Protein AF-A0A9D8L3K2-F1 (afdb_monomer_lite)

Radius of gyration: 30.08 Å; chains: 1; bounding box: 64×64×86 Å

pLDDT: mean 79.88, std 15.67, range [32.22, 95.0]

Structure (mmCIF, N/CA/C/O backbone):
data_AF-A0A9D8L3K2-F1
#
_entry.id   AF-A0A9D8L3K2-F1
#
loop_
_atom_site.group_PDB
_atom_site.id
_atom_site.type_symbol
_atom_site.label_atom_id
_atom_site.label_alt_id
_atom_site.label_comp_id
_atom_site.label_asym_id
_atom_site.label_entity_id
_atom_site.label_seq_id
_atom_site.pdbx_PDB_ins_code
_atom_site.Cartn_x
_atom_site.Cartn_y
_atom_site.Cartn_z
_atom_site.occupancy
_atom_site.B_iso_or_equiv
_atom_site.auth_seq_id
_atom_site.auth_comp_id
_atom_site.auth_asym_id
_atom_site.auth_atom_id
_atom_site.pdbx_PDB_model_num
ATOM 1 N N . MET A 1 1 ? -12.982 -30.678 -19.892 1.00 64.44 1 MET A N 1
ATOM 2 C CA . MET A 1 1 ? -14.047 -31.706 -20.001 1.00 64.44 1 MET A CA 1
ATOM 3 C C . MET A 1 1 ? -14.098 -32.247 -21.424 1.00 64.44 1 MET A C 1
ATOM 5 O O . MET A 1 1 ? -13.835 -31.484 -22.349 1.00 64.44 1 MET A O 1
ATOM 9 N N . ALA A 1 2 ? -14.372 -33.541 -21.599 1.00 72.00 2 ALA A N 1
ATOM 10 C CA . ALA A 1 2 ? -14.586 -34.123 -22.927 1.00 72.00 2 ALA A CA 1
ATOM 11 C C . ALA A 1 2 ? -15.946 -33.670 -23.484 1.00 72.00 2 ALA A C 1
ATOM 13 O O . ALA A 1 2 ? -16.899 -33.527 -22.720 1.00 72.00 2 ALA A O 1
ATOM 14 N N . ASP A 1 3 ? -16.025 -33.419 -24.788 1.00 76.44 3 ASP A N 1
ATOM 15 C CA . ASP A 1 3 ? -17.292 -33.124 -25.458 1.00 76.44 3 ASP A CA 1
ATOM 16 C C . ASP A 1 3 ? -18.123 -34.413 -25.561 1.00 76.44 3 ASP A C 1
ATOM 18 O O . ASP A 1 3 ? -17.734 -35.363 -26.238 1.00 76.44 3 ASP A O 1
ATOM 22 N N . GLU A 1 4 ? -19.274 -34.456 -24.887 1.00 72.31 4 GLU A N 1
ATOM 23 C CA . GLU A 1 4 ? -20.178 -35.615 -24.904 1.00 72.31 4 GLU A CA 1
ATOM 24 C C . GLU A 1 4 ? -20.759 -35.893 -26.300 1.00 72.31 4 GLU A C 1
ATOM 26 O O . GLU A 1 4 ? -21.193 -37.011 -26.575 1.00 72.31 4 GLU A O 1
ATOM 31 N N . LYS A 1 5 ? -20.769 -34.895 -27.196 1.00 76.56 5 LYS A N 1
ATOM 32 C CA . LYS A 1 5 ? -21.323 -35.029 -28.552 1.00 76.56 5 LYS A CA 1
ATOM 33 C C . LYS A 1 5 ? -20.297 -35.500 -29.576 1.00 76.56 5 LYS A C 1
ATOM 35 O O . LYS A 1 5 ? -20.685 -36.119 -30.563 1.00 76.56 5 LYS A O 1
ATOM 40 N N . ASN A 1 6 ? -19.014 -35.233 -29.343 1.00 78.19 6 ASN A N 1
ATOM 41 C CA . ASN A 1 6 ? -17.930 -35.578 -30.255 1.00 78.19 6 ASN A CA 1
ATOM 42 C C . ASN A 1 6 ? -16.815 -36.307 -29.494 1.00 78.19 6 ASN A C 1
ATOM 44 O O . ASN A 1 6 ? -15.998 -35.703 -28.792 1.00 78.19 6 ASN A O 1
ATOM 48 N N . ALA A 1 7 ? -16.768 -37.628 -29.663 1.00 74.00 7 ALA A N 1
ATOM 49 C CA . ALA A 1 7 ? -15.736 -38.463 -29.063 1.00 74.00 7 ALA A CA 1
ATOM 50 C C . ALA A 1 7 ? -14.341 -38.070 -29.588 1.00 74.00 7 ALA A C 1
ATOM 52 O O . ALA A 1 7 ? -14.118 -38.029 -30.795 1.00 74.00 7 ALA A O 1
ATOM 53 N N . GLY A 1 8 ? -13.402 -37.801 -28.675 1.00 80.31 8 GLY A N 1
ATOM 54 C CA . GLY A 1 8 ? -12.032 -37.384 -29.012 1.00 80.31 8 GLY A CA 1
ATOM 55 C C . GLY A 1 8 ? -11.819 -35.869 -29.102 1.00 80.31 8 GLY A C 1
ATOM 56 O O . GLY A 1 8 ? -10.751 -35.432 -29.522 1.00 80.31 8 GLY A O 1
ATOM 57 N N . THR A 1 9 ? -12.802 -35.068 -28.691 1.00 84.38 9 THR A N 1
ATOM 58 C CA . THR A 1 9 ? -12.668 -33.611 -28.548 1.00 84.38 9 THR A CA 1
ATOM 59 C C . THR A 1 9 ? -12.803 -33.195 -27.091 1.00 84.38 9 THR A C 1
ATOM 61 O O . THR A 1 9 ? -13.605 -33.745 -26.337 1.00 84.38 9 THR A O 1
ATOM 64 N N . TRP A 1 10 ? -12.018 -32.197 -26.691 1.00 84.12 10 TRP A N 1
ATOM 65 C CA . TRP A 1 10 ? -12.020 -31.647 -25.339 1.00 84.12 10 TRP A CA 1
ATOM 66 C C . TRP A 1 10 ? -12.220 -30.138 -25.391 1.00 84.12 10 TRP A C 1
ATOM 68 O O . TRP A 1 10 ? -11.686 -29.460 -26.268 1.00 84.12 10 TRP A O 1
ATOM 78 N N . PHE A 1 11 ? -12.965 -29.607 -24.425 1.00 83.88 11 PHE A N 1
ATOM 79 C CA . PHE A 1 11 ? -13.076 -28.167 -24.234 1.00 83.88 11 PHE A CA 1
ATOM 80 C C . PHE A 1 11 ? -11.793 -27.610 -23.621 1.00 83.88 11 PHE A C 1
ATOM 82 O O . PHE A 1 11 ? -11.291 -28.142 -22.624 1.00 83.88 11 PHE A O 1
ATOM 89 N N . LEU A 1 12 ? -11.296 -26.515 -24.197 1.00 84.06 12 LEU A N 1
ATOM 90 C CA . LEU A 1 12 ? -10.195 -25.749 -23.630 1.00 84.06 12 LEU A CA 1
ATOM 91 C C . LEU A 1 12 ? -10.703 -24.966 -22.415 1.00 84.06 12 LEU A C 1
ATOM 93 O O . LEU A 1 12 ? -11.513 -24.057 -22.560 1.00 84.06 12 LEU A O 1
ATOM 97 N N . LEU A 1 13 ? -10.228 -25.330 -21.224 1.00 77.94 13 LEU A N 1
ATOM 98 C CA . LEU A 1 13 ? -10.602 -24.652 -19.978 1.00 77.94 13 LEU A CA 1
ATOM 99 C C . LEU A 1 13 ? -9.749 -23.396 -19.751 1.00 77.94 13 LEU A C 1
ATOM 101 O O . LEU A 1 13 ? -10.273 -22.306 -19.544 1.00 77.94 13 LEU A O 1
ATOM 105 N N . ASP A 1 14 ? -8.427 -23.532 -19.866 1.00 74.44 14 ASP A N 1
ATOM 106 C CA . ASP A 1 14 ? -7.458 -22.446 -19.704 1.00 74.44 14 ASP A CA 1
ATOM 107 C C . ASP A 1 14 ? -6.405 -22.487 -20.821 1.00 74.44 14 ASP A C 1
ATOM 109 O O . ASP A 1 14 ? -6.130 -23.533 -21.406 1.00 74.44 14 ASP A O 1
ATOM 113 N N . GLY A 1 15 ? -5.805 -21.335 -21.126 1.00 80.31 15 GLY A N 1
ATOM 114 C CA . GLY A 1 15 ? -4.763 -21.215 -22.145 1.00 80.31 15 GLY A CA 1
ATOM 115 C C . GLY A 1 15 ? -5.233 -20.684 -23.499 1.00 80.31 15 GLY A C 1
ATOM 116 O O . GLY A 1 15 ? -4.493 -20.816 -24.466 1.00 80.31 15 GLY A O 1
ATOM 117 N N . HIS A 1 16 ? -6.396 -20.031 -23.581 1.00 85.25 16 HIS A N 1
ATOM 118 C CA . HIS A 1 16 ? -6.917 -19.423 -24.816 1.00 85.25 16 HIS A CA 1
ATOM 119 C C . HIS A 1 16 ? -5.890 -18.512 -25.516 1.00 85.25 16 HIS A C 1
ATOM 121 O O . HIS A 1 16 ? -5.614 -18.691 -26.696 1.00 85.25 16 HIS A O 1
ATOM 127 N N . LEU A 1 17 ? -5.239 -17.602 -24.778 1.00 84.44 17 LEU A N 1
ATOM 128 C CA . LEU A 1 17 ? -4.182 -16.738 -25.330 1.00 84.44 17 LEU A CA 1
ATOM 129 C C . LEU A 1 17 ? -2.949 -17.526 -25.794 1.00 84.44 17 LEU A C 1
ATOM 131 O O . LEU A 1 17 ? -2.314 -17.160 -26.777 1.00 84.44 17 LEU A O 1
ATOM 135 N N . ARG A 1 18 ? -2.604 -18.609 -25.089 1.00 87.31 18 ARG A N 1
ATOM 136 C CA . ARG A 1 18 ? -1.475 -19.468 -25.462 1.00 87.31 18 ARG A CA 1
ATOM 137 C C . ARG A 1 18 ? -1.797 -20.252 -26.732 1.00 87.31 18 ARG A C 1
ATOM 139 O O . ARG A 1 18 ? -0.932 -20.361 -27.587 1.00 87.31 18 ARG A O 1
ATOM 146 N N . LEU A 1 19 ? -3.027 -20.743 -26.876 1.00 89.38 19 LEU A N 1
ATOM 147 C CA . LEU A 1 19 ? -3.495 -21.396 -28.094 1.00 89.38 19 LEU A CA 1
ATOM 148 C C . LEU A 1 19 ? -3.449 -20.435 -29.289 1.00 89.38 19 LEU A C 1
ATOM 150 O O . LEU A 1 19 ? -2.955 -20.820 -30.342 1.00 89.38 19 LEU A O 1
ATOM 154 N N . GLU A 1 20 ? -3.909 -19.192 -29.127 1.00 89.81 20 GLU A N 1
ATOM 155 C CA . GLU A 1 20 ? -3.813 -18.180 -30.190 1.00 89.81 20 GLU A CA 1
ATOM 156 C C . GLU A 1 20 ? -2.354 -17.889 -30.572 1.00 89.81 20 GLU A C 1
ATOM 158 O O . GLU A 1 20 ? -2.015 -17.914 -31.752 1.00 89.81 20 GLU A O 1
ATOM 163 N N . ALA A 1 21 ? -1.454 -17.748 -29.595 1.00 91.00 21 ALA A N 1
ATOM 164 C CA . ALA A 1 21 ? -0.026 -17.590 -29.874 1.00 91.00 21 ALA A CA 1
ATOM 165 C C . ALA A 1 21 ? 0.579 -18.810 -30.602 1.00 91.00 21 ALA A C 1
ATOM 167 O O . ALA A 1 21 ? 1.386 -18.651 -31.513 1.00 91.00 21 ALA A O 1
ATOM 168 N N . LEU A 1 22 ? 0.187 -20.038 -30.240 1.00 93.50 22 LEU A N 1
ATOM 169 C CA . LEU A 1 22 ? 0.642 -21.261 -30.917 1.00 93.50 22 LEU A CA 1
ATOM 170 C C . LEU A 1 22 ? 0.143 -21.338 -32.368 1.00 93.50 22 LEU A C 1
ATOM 172 O O . LEU A 1 22 ? 0.897 -21.772 -33.240 1.00 93.50 22 LEU A O 1
ATOM 17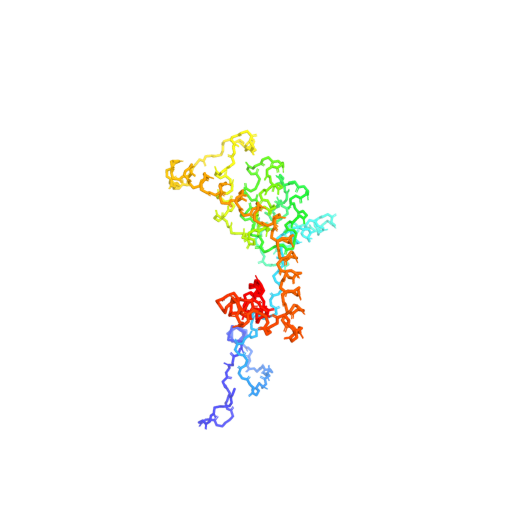6 N N . LYS A 1 23 ? -1.085 -20.872 -32.638 1.00 91.88 23 LYS A N 1
ATOM 177 C CA . LYS A 1 23 ? -1.619 -20.742 -34.003 1.00 91.88 23 LYS A CA 1
ATOM 178 C C . LYS A 1 23 ? -0.816 -19.734 -34.821 1.00 91.88 23 LYS A C 1
ATOM 180 O O . LYS A 1 23 ? -0.462 -20.038 -35.956 1.00 91.88 23 LYS A O 1
ATOM 185 N N . GLU A 1 24 ? -0.496 -18.572 -34.249 1.00 94.25 24 GLU A N 1
ATOM 186 C CA . GLU A 1 24 ? 0.354 -17.566 -34.905 1.00 94.25 24 GLU A CA 1
ATOM 187 C C . GLU A 1 24 ? 1.765 -18.101 -35.196 1.00 94.25 24 GLU A C 1
ATOM 189 O O . GLU A 1 24 ? 2.343 -17.794 -36.237 1.00 94.25 24 GLU A O 1
ATOM 194 N N . LEU A 1 25 ? 2.299 -18.948 -34.313 1.00 93.25 25 LEU A N 1
ATOM 195 C CA . LEU A 1 25 ? 3.592 -19.618 -34.485 1.00 93.25 25 LEU A CA 1
ATOM 196 C C . LEU A 1 25 ? 3.543 -20.829 -35.438 1.00 93.25 25 LEU A C 1
ATOM 198 O O . LEU A 1 25 ? 4.588 -21.413 -35.721 1.00 93.25 25 LEU A O 1
ATOM 202 N N . GLY A 1 26 ? 2.363 -21.217 -35.937 1.00 93.12 26 GLY A N 1
ATOM 203 C CA . GLY A 1 26 ? 2.192 -22.344 -36.861 1.00 93.12 26 GLY A CA 1
ATOM 204 C C . GLY A 1 26 ? 2.428 -23.723 -36.235 1.00 93.12 26 GLY A C 1
ATOM 205 O O . GLY A 1 26 ? 2.742 -24.676 -36.947 1.00 93.12 26 GLY A O 1
ATOM 206 N N . ILE A 1 27 ? 2.304 -23.846 -34.912 1.00 93.75 27 ILE A N 1
ATOM 207 C CA . ILE A 1 27 ? 2.505 -25.111 -34.197 1.00 93.75 27 ILE A CA 1
ATOM 208 C C . ILE A 1 27 ? 1.218 -25.939 -34.281 1.00 93.75 27 ILE A C 1
ATOM 210 O O . ILE A 1 27 ? 0.167 -25.518 -33.802 1.00 93.75 27 ILE A O 1
ATOM 214 N N . ALA A 1 28 ? 1.308 -27.120 -34.900 1.00 88.44 28 ALA A N 1
ATOM 215 C CA . ALA A 1 28 ? 0.154 -27.981 -35.169 1.00 88.44 28 ALA A CA 1
ATOM 216 C C . ALA A 1 28 ? -0.248 -28.878 -33.984 1.00 88.44 28 ALA A C 1
ATOM 218 O O . ALA A 1 28 ? -1.422 -29.215 -33.847 1.00 88.44 28 ALA A O 1
ATOM 219 N N . GLU A 1 29 ? 0.705 -29.253 -33.128 1.00 90.69 29 GLU A N 1
ATOM 220 C CA . GLU A 1 29 ? 0.491 -30.179 -32.012 1.00 90.69 29 GLU A CA 1
ATOM 221 C C . GLU A 1 29 ? 1.110 -29.622 -30.727 1.00 90.69 29 GLU A C 1
ATOM 223 O O . GLU A 1 29 ? 2.209 -29.065 -30.740 1.00 90.69 29 GLU A O 1
ATOM 228 N N . VAL A 1 30 ? 0.397 -29.762 -29.608 1.00 89.44 30 VAL A N 1
ATOM 229 C CA . VAL A 1 30 ? 0.852 -29.313 -28.290 1.00 89.44 30 VAL A CA 1
ATOM 230 C C . VAL A 1 30 ? 0.371 -30.276 -27.210 1.00 89.44 30 VAL A C 1
ATOM 232 O O . VAL A 1 30 ? -0.773 -30.732 -27.228 1.00 89.44 30 VAL A O 1
ATOM 235 N N . GLU A 1 31 ? 1.239 -30.576 -26.248 1.00 88.44 31 GLU A N 1
ATOM 236 C CA . GLU A 1 31 ? 0.860 -31.356 -25.072 1.00 88.44 31 GLU A CA 1
ATOM 237 C C . GLU A 1 31 ? -0.131 -30.567 -24.205 1.00 88.44 31 GLU A C 1
ATOM 239 O O . GLU A 1 31 ? 0.117 -29.423 -23.818 1.00 88.44 31 GLU A O 1
ATOM 244 N N . CYS A 1 32 ? -1.267 -31.190 -23.890 1.00 85.19 32 CYS A N 1
ATOM 245 C CA . CYS A 1 32 ? -2.329 -30.603 -23.081 1.00 85.19 32 CYS A CA 1
ATOM 246 C C . CYS A 1 32 ? -2.507 -31.404 -21.789 1.00 85.19 32 CYS A C 1
ATOM 248 O O . CYS A 1 32 ? -2.470 -32.634 -21.798 1.00 85.19 32 CYS A O 1
ATOM 250 N N . LEU A 1 33 ? -2.754 -30.712 -20.677 1.00 84.38 33 LEU A N 1
ATOM 251 C CA . LEU A 1 33 ? -3.099 -31.354 -19.411 1.00 84.38 33 LEU A CA 1
ATOM 252 C C . LEU A 1 33 ? -4.609 -31.609 -19.356 1.00 84.38 33 LEU A C 1
ATOM 254 O O . LEU A 1 33 ? -5.407 -30.683 -19.503 1.00 84.38 33 LEU A O 1
ATOM 258 N N . LEU A 1 34 ? -5.003 -32.861 -19.123 1.00 83.19 34 LEU A N 1
ATOM 259 C CA . LEU A 1 34 ? -6.404 -33.232 -18.937 1.00 83.19 34 LEU A CA 1
ATOM 260 C C . LEU A 1 34 ? -6.811 -32.994 -17.481 1.00 83.19 34 LEU A C 1
ATOM 262 O O . LEU A 1 34 ? -6.457 -33.768 -16.593 1.00 83.19 34 LEU A O 1
ATOM 266 N N . ALA A 1 35 ? -7.559 -31.919 -17.242 1.00 72.44 35 ALA A N 1
ATOM 267 C CA . ALA A 1 35 ? -8.168 -31.652 -15.945 1.00 72.44 35 ALA A CA 1
ATOM 268 C C . ALA A 1 35 ? -9.512 -32.390 -15.818 1.00 72.44 35 ALA A C 1
ATOM 270 O O . ALA A 1 35 ? -10.376 -32.294 -16.697 1.00 72.44 35 ALA A O 1
ATOM 271 N N . SER A 1 36 ? -9.678 -33.128 -14.718 1.00 72.12 36 SER A N 1
ATOM 272 C CA . SER A 1 36 ? -10.929 -33.796 -14.334 1.00 72.12 36 SER A CA 1
ATOM 273 C C . SER A 1 36 ? -11.938 -32.847 -13.683 1.00 72.12 36 SER A C 1
ATOM 275 O O . SER A 1 36 ? -13.133 -33.123 -13.713 1.00 72.12 36 SER A O 1
ATOM 277 N N . GLU A 1 37 ? -11.468 -31.726 -13.133 1.00 65.44 37 GLU A N 1
ATOM 278 C CA . GLU A 1 37 ? -12.276 -30.705 -12.465 1.00 65.44 37 GLU A CA 1
ATOM 279 C C . GLU A 1 37 ? -12.102 -29.350 -13.160 1.00 65.44 37 GLU A C 1
ATOM 281 O O . GLU A 1 37 ? -11.021 -29.027 -13.659 1.00 65.44 37 GLU A O 1
ATOM 286 N N . ASP A 1 38 ? -13.179 -28.569 -13.207 1.00 60.44 38 ASP A N 1
ATOM 287 C CA . ASP A 1 38 ? -13.183 -27.216 -13.762 1.00 60.44 38 ASP A CA 1
ATOM 288 C C . ASP A 1 38 ? -12.727 -26.216 -12.684 1.00 60.44 38 ASP A C 1
ATOM 290 O O . ASP A 1 38 ? -13.539 -25.616 -11.979 1.00 60.44 38 ASP A O 1
ATOM 294 N N . ASP A 1 39 ? -11.409 -26.093 -12.487 1.00 60.06 39 ASP A N 1
ATOM 295 C CA . ASP A 1 39 ? -10.839 -25.088 -11.581 1.00 60.06 39 ASP A CA 1
ATOM 296 C C . ASP A 1 39 ? -10.857 -23.712 -12.264 1.00 60.06 39 ASP A C 1
ATOM 298 O O . ASP A 1 39 ? -9.895 -23.274 -12.895 1.00 60.06 39 ASP A O 1
ATOM 302 N N . THR A 1 40 ? -11.977 -23.003 -12.130 1.00 55.19 40 THR A N 1
ATOM 303 C CA . THR A 1 40 ? -12.164 -21.649 -12.675 1.00 55.19 40 THR A CA 1
ATOM 304 C C . THR A 1 40 ? -11.287 -20.593 -11.980 1.00 55.19 40 THR A C 1
ATOM 306 O O . THR A 1 40 ? -11.306 -19.421 -12.362 1.00 55.19 40 THR A O 1
ATOM 309 N N . TYR A 1 41 ? -10.529 -20.960 -10.937 1.00 51.12 41 TYR A N 1
ATOM 310 C CA . TYR A 1 41 ? -9.929 -20.008 -9.998 1.00 51.12 41 TYR A CA 1
ATOM 311 C C . TYR A 1 41 ? -8.402 -19.852 -10.121 1.00 51.12 41 TYR A C 1
ATOM 313 O O . TYR A 1 41 ? -7.788 -19.073 -9.384 1.00 51.12 41 TYR A O 1
ATOM 321 N N . THR A 1 42 ? -7.734 -20.559 -11.037 1.00 52.59 42 THR A N 1
ATOM 322 C CA . THR A 1 42 ? -6.269 -20.698 -10.962 1.00 52.59 42 THR A CA 1
ATOM 323 C C . THR A 1 42 ? -5.477 -19.502 -11.508 1.00 52.59 42 THR A C 1
ATOM 325 O O . THR A 1 42 ? -4.376 -19.247 -11.013 1.00 52.59 42 THR A O 1
ATOM 328 N N . TYR A 1 43 ? -6.012 -18.716 -12.458 1.00 51.44 43 TYR A N 1
ATOM 329 C CA . TYR A 1 43 ? -5.213 -17.700 -13.176 1.00 51.44 43 TYR A CA 1
ATOM 330 C C . TYR A 1 43 ? -4.631 -16.611 -12.258 1.00 51.44 43 TYR A C 1
ATOM 332 O O . TYR A 1 43 ? -3.508 -16.162 -12.468 1.00 51.44 43 TYR A O 1
ATOM 340 N N . ASN A 1 44 ? -5.346 -16.226 -11.194 1.00 52.06 44 ASN A N 1
ATOM 341 C CA . ASN A 1 44 ? -4.891 -15.187 -10.260 1.00 52.06 44 ASN A CA 1
ATOM 342 C C . ASN A 1 44 ? -4.460 -15.716 -8.883 1.00 52.06 44 ASN A C 1
ATOM 344 O O . ASN A 1 44 ? -3.822 -14.977 -8.135 1.00 52.06 44 ASN A O 1
ATOM 348 N N . LYS A 1 45 ? -4.732 -16.986 -8.546 1.00 51.28 45 LYS A N 1
ATOM 349 C CA . LYS A 1 45 ? -4.424 -17.558 -7.218 1.00 51.28 45 LYS A CA 1
ATOM 350 C C . LYS A 1 45 ? -2.919 -17.649 -6.934 1.00 51.28 45 LYS A C 1
ATOM 352 O O . LYS A 1 45 ? -2.515 -17.709 -5.778 1.00 51.28 45 LYS A O 1
ATOM 357 N N . ARG A 1 46 ? -2.083 -17.656 -7.982 1.00 51.50 46 ARG A N 1
ATOM 358 C CA . ARG A 1 46 ? -0.611 -17.737 -7.891 1.00 51.50 46 ARG A CA 1
ATOM 359 C C . ARG A 1 46 ? 0.115 -16.516 -8.468 1.00 51.50 46 ARG A C 1
ATOM 361 O O . ARG A 1 46 ? 1.320 -16.579 -8.700 1.00 51.50 46 ARG A O 1
ATOM 368 N N . VAL A 1 47 ? -0.585 -15.402 -8.699 1.00 58.00 47 VAL A N 1
ATOM 369 C CA . VAL A 1 47 ? 0.063 -14.156 -9.136 1.00 58.00 47 VAL A CA 1
ATOM 370 C C . VAL A 1 47 ? 0.589 -13.430 -7.907 1.00 58.00 47 VAL A C 1
ATOM 372 O O . VAL A 1 47 ? -0.132 -12.689 -7.240 1.00 58.00 47 VAL A O 1
ATOM 375 N N . ASN A 1 48 ? 1.866 -13.651 -7.603 1.00 60.56 48 ASN A N 1
ATOM 376 C CA . ASN A 1 48 ? 2.540 -12.939 -6.529 1.00 60.56 48 ASN A CA 1
ATOM 377 C C . ASN A 1 48 ? 2.856 -11.513 -7.011 1.00 60.56 48 ASN A C 1
ATOM 379 O O . ASN A 1 48 ? 3.781 -11.299 -7.797 1.00 60.56 48 ASN A O 1
ATOM 383 N N . ARG A 1 49 ? 2.031 -10.536 -6.618 1.00 73.38 49 ARG A N 1
ATOM 384 C CA . ARG A 1 49 ? 2.253 -9.126 -6.967 1.00 73.38 49 ARG A CA 1
ATOM 385 C C . ARG A 1 49 ? 3.407 -8.594 -6.129 1.00 73.38 49 ARG A C 1
ATOM 387 O O . ARG A 1 49 ? 3.295 -8.526 -4.911 1.00 73.38 49 ARG A O 1
ATOM 394 N N . ILE A 1 50 ? 4.492 -8.198 -6.786 1.00 85.44 50 ILE A N 1
ATOM 395 C CA . ILE A 1 50 ? 5.637 -7.585 -6.113 1.00 85.44 50 ILE A CA 1
ATOM 396 C C . ILE A 1 50 ? 5.224 -6.174 -5.645 1.00 85.44 50 ILE A C 1
ATOM 398 O O . ILE A 1 50 ? 4.770 -5.373 -6.468 1.00 85.44 50 ILE A O 1
ATOM 402 N N . PRO A 1 51 ? 5.355 -5.837 -4.349 1.00 89.31 51 PRO A N 1
ATOM 403 C CA . PRO A 1 51 ? 5.131 -4.482 -3.860 1.00 89.31 51 PRO A CA 1
ATOM 404 C C . PRO A 1 51 ? 6.039 -3.469 -4.577 1.00 89.31 51 PRO A C 1
ATOM 406 O O . PRO A 1 51 ? 7.220 -3.756 -4.798 1.00 89.31 51 PRO A O 1
ATOM 409 N N . PRO A 1 52 ? 5.571 -2.251 -4.902 1.00 90.50 52 PRO A N 1
ATOM 410 C CA . PRO A 1 52 ? 6.386 -1.309 -5.679 1.00 90.50 52 PRO A CA 1
ATOM 411 C C . PRO A 1 52 ? 7.708 -0.892 -5.027 1.00 90.50 52 PRO A C 1
ATOM 413 O O . PRO A 1 52 ? 8.674 -0.609 -5.735 1.00 90.50 52 PRO A O 1
ATOM 416 N N . ILE A 1 53 ? 7.795 -0.900 -3.693 1.00 92.69 53 ILE A N 1
ATOM 417 C CA . ILE A 1 53 ? 9.058 -0.656 -2.977 1.00 92.69 53 ILE A CA 1
ATOM 418 C C . ILE A 1 53 ? 10.045 -1.805 -3.197 1.00 92.69 53 ILE A C 1
ATOM 420 O O . ILE A 1 53 ? 11.240 -1.569 -3.384 1.00 92.69 53 ILE A O 1
ATOM 424 N N . GLN A 1 54 ? 9.558 -3.045 -3.225 1.00 91.75 54 GLN A N 1
ATOM 425 C CA . GLN A 1 54 ? 10.383 -4.199 -3.551 1.00 91.75 54 GLN A CA 1
ATOM 426 C C . GLN A 1 54 ? 10.846 -4.146 -5.014 1.00 91.75 54 GLN A C 1
ATOM 428 O O . GLN A 1 54 ? 12.035 -4.339 -5.263 1.00 91.75 54 GLN A O 1
ATOM 433 N N . GLU A 1 55 ? 9.968 -3.794 -5.964 1.00 91.00 55 GLU A N 1
ATOM 434 C CA . GLU A 1 55 ? 10.362 -3.574 -7.369 1.00 91.00 55 GLU A CA 1
ATOM 435 C C . GLU A 1 55 ? 11.471 -2.516 -7.484 1.00 91.00 55 GLU A C 1
ATOM 437 O O . GLU A 1 55 ? 12.473 -2.733 -8.168 1.00 91.00 55 GLU A O 1
ATOM 442 N N . HIS A 1 56 ? 11.325 -1.390 -6.778 1.00 93.62 56 HIS A N 1
ATOM 443 C CA . HIS A 1 56 ? 12.343 -0.343 -6.717 1.00 93.62 56 HIS A CA 1
ATOM 444 C C . HIS A 1 56 ? 13.681 -0.880 -6.189 1.00 93.62 56 HIS A C 1
ATOM 446 O O . HIS A 1 56 ? 14.703 -0.693 -6.845 1.00 93.62 56 HIS A O 1
ATOM 452 N N . ARG A 1 57 ? 13.687 -1.592 -5.050 1.00 93.69 57 ARG A N 1
ATOM 453 C CA . ARG A 1 57 ? 14.912 -2.168 -4.460 1.00 93.69 57 ARG A CA 1
ATOM 454 C C . ARG A 1 57 ? 15.586 -3.168 -5.407 1.00 93.69 57 ARG A C 1
ATOM 456 O O . ARG A 1 57 ? 16.812 -3.195 -5.493 1.00 93.69 57 ARG A O 1
ATOM 463 N N . MET A 1 58 ? 14.804 -3.972 -6.130 1.00 93.88 58 MET A N 1
ATOM 464 C CA . MET A 1 58 ? 15.321 -4.916 -7.127 1.00 93.88 58 MET A CA 1
ATOM 465 C C . MET A 1 58 ? 15.991 -4.193 -8.303 1.00 93.88 58 MET A C 1
ATOM 467 O O . MET A 1 58 ? 17.114 -4.542 -8.666 1.00 93.88 58 MET A O 1
ATOM 471 N N . ILE A 1 59 ? 15.335 -3.171 -8.865 1.00 93.62 59 ILE A N 1
ATOM 472 C CA . ILE A 1 59 ? 15.867 -2.386 -9.991 1.00 93.62 59 ILE A CA 1
ATOM 473 C C . ILE A 1 59 ? 17.095 -1.579 -9.565 1.00 93.62 59 ILE A C 1
ATOM 475 O O . ILE A 1 59 ? 18.100 -1.595 -10.273 1.00 93.62 59 ILE A O 1
ATOM 479 N N . ALA A 1 60 ? 17.050 -0.929 -8.399 1.00 93.88 60 ALA A N 1
ATOM 480 C CA . ALA A 1 60 ? 18.182 -0.182 -7.858 1.00 93.88 60 ALA A CA 1
ATOM 481 C C . ALA A 1 60 ? 19.411 -1.081 -7.697 1.00 93.88 60 ALA A C 1
ATOM 483 O O . ALA A 1 60 ? 20.470 -0.782 -8.237 1.00 93.88 60 ALA A O 1
ATOM 484 N N . ARG A 1 61 ? 19.237 -2.266 -7.098 1.00 95.00 61 ARG A N 1
ATOM 485 C CA . ARG A 1 61 ? 20.317 -3.247 -6.942 1.00 95.00 61 ARG A CA 1
ATOM 486 C C . ARG A 1 61 ? 20.878 -3.754 -8.274 1.00 95.00 61 ARG A C 1
ATOM 488 O O . ARG A 1 61 ? 22.065 -4.063 -8.345 1.00 95.00 61 ARG A O 1
ATOM 495 N N . ALA A 1 62 ? 20.047 -3.905 -9.306 1.00 94.06 62 ALA A N 1
ATOM 496 C CA . ALA A 1 62 ? 20.509 -4.307 -10.635 1.00 94.06 62 ALA A CA 1
ATOM 497 C C . ALA A 1 62 ? 21.365 -3.208 -11.286 1.00 94.06 62 ALA A C 1
ATOM 499 O O . ALA A 1 62 ? 22.432 -3.499 -11.825 1.00 94.06 62 ALA A O 1
ATOM 500 N N . MET A 1 63 ? 20.937 -1.950 -11.166 1.00 91.75 63 MET A N 1
ATOM 501 C CA . MET A 1 63 ? 21.682 -0.801 -11.678 1.00 91.75 63 MET A CA 1
ATOM 502 C C . MET A 1 63 ? 22.993 -0.561 -10.919 1.00 91.75 63 MET A C 1
ATOM 504 O O . MET A 1 63 ? 24.019 -0.336 -11.554 1.00 91.75 63 MET A O 1
ATOM 508 N N . ASP A 1 64 ? 23.001 -0.707 -9.590 1.00 93.12 64 ASP A N 1
ATOM 509 C CA . ASP A 1 64 ? 24.217 -0.602 -8.764 1.00 93.12 64 ASP A CA 1
ATOM 510 C C . ASP A 1 64 ? 25.275 -1.654 -9.141 1.00 93.12 64 ASP A C 1
ATOM 512 O O . ASP A 1 64 ? 26.472 -1.459 -8.938 1.00 93.12 64 ASP A O 1
ATOM 516 N N . ARG A 1 65 ? 24.840 -2.782 -9.716 1.00 94.50 65 ARG A N 1
ATOM 517 C CA . ARG A 1 65 ? 25.706 -3.851 -10.239 1.00 94.50 65 ARG A CA 1
ATOM 518 C C . ARG A 1 65 ? 26.166 -3.619 -11.682 1.00 94.50 65 ARG A C 1
ATOM 520 O O . ARG A 1 65 ? 26.826 -4.490 -12.242 1.00 94.50 65 ARG A O 1
ATOM 527 N N . GLY A 1 66 ? 25.833 -2.473 -12.275 1.00 91.56 66 GLY A N 1
ATOM 528 C CA . GLY A 1 66 ? 26.277 -2.071 -13.609 1.00 91.56 66 GLY A CA 1
ATOM 529 C C . GLY A 1 66 ? 25.355 -2.482 -14.758 1.00 91.56 66 GLY A C 1
ATOM 530 O O . GLY A 1 66 ? 25.744 -2.329 -15.912 1.00 91.56 66 GLY A O 1
ATOM 531 N N . VAL A 1 67 ? 24.146 -2.987 -14.485 1.00 93.88 67 VAL A N 1
ATOM 532 C CA . VAL A 1 67 ? 23.168 -3.286 -15.546 1.00 93.88 67 VAL A CA 1
ATOM 533 C C . VAL A 1 67 ? 22.519 -1.986 -16.024 1.00 93.88 67 VAL A C 1
ATOM 535 O O . VAL A 1 67 ? 22.044 -1.190 -15.210 1.00 93.88 67 VAL A O 1
ATOM 538 N N . SER A 1 68 ? 22.474 -1.758 -17.340 1.00 93.75 68 SER A N 1
ATOM 539 C CA . SER A 1 68 ? 21.864 -0.545 -17.885 1.00 93.75 68 SER A CA 1
ATOM 540 C C . SER A 1 68 ? 20.333 -0.578 -17.776 1.00 93.75 68 SER A C 1
ATOM 542 O O . SER A 1 68 ? 19.702 -1.638 -17.783 1.00 93.75 68 SER A O 1
ATOM 544 N N . SER A 1 69 ? 19.698 0.596 -17.714 1.00 91.12 69 SER A N 1
ATOM 545 C CA . SER A 1 69 ? 18.231 0.694 -17.709 1.00 91.12 69 SER A CA 1
ATOM 546 C C . SER A 1 69 ? 17.596 0.142 -18.991 1.00 91.12 69 SER A C 1
ATOM 548 O O . SER A 1 69 ? 16.465 -0.339 -18.937 1.00 91.12 69 SER A O 1
ATOM 550 N N . ALA A 1 70 ? 18.315 0.184 -20.119 1.00 92.56 70 ALA A N 1
ATOM 551 C CA . ALA A 1 70 ? 17.878 -0.376 -21.394 1.00 92.56 70 ALA A CA 1
ATOM 552 C C . ALA A 1 70 ? 17.867 -1.912 -21.367 1.00 92.56 70 ALA A C 1
ATOM 554 O O . ALA A 1 70 ? 16.895 -2.516 -21.815 1.00 92.56 70 ALA A O 1
ATOM 555 N N . ASP A 1 71 ? 18.883 -2.537 -20.769 1.00 93.12 71 ASP A N 1
ATOM 556 C CA . ASP A 1 71 ? 18.950 -3.999 -20.645 1.00 93.12 71 ASP A CA 1
ATOM 557 C C . ASP A 1 71 ? 17.858 -4.528 -19.708 1.00 93.12 71 ASP A C 1
ATOM 559 O O . ASP A 1 71 ? 17.202 -5.523 -20.008 1.00 93.12 71 ASP A O 1
ATOM 563 N N . ILE A 1 72 ? 17.601 -3.824 -18.597 1.00 91.06 72 ILE A N 1
ATOM 564 C CA . ILE A 1 72 ? 16.500 -4.152 -17.675 1.00 91.06 72 ILE A CA 1
ATOM 565 C C . ILE A 1 72 ? 15.147 -4.018 -18.386 1.00 91.06 72 ILE A C 1
ATOM 567 O O . ILE A 1 72 ? 14.279 -4.877 -18.235 1.00 91.06 72 ILE A O 1
ATOM 571 N N . ALA A 1 73 ? 14.961 -2.946 -19.158 1.00 92.06 73 ALA A N 1
ATOM 572 C CA . ALA A 1 73 ? 13.745 -2.710 -19.927 1.00 92.06 73 ALA A CA 1
ATOM 573 C C . ALA A 1 73 ? 13.510 -3.816 -20.967 1.00 92.06 73 ALA A C 1
ATOM 575 O O . ALA A 1 73 ? 12.410 -4.365 -21.028 1.00 92.06 73 ALA A O 1
ATOM 576 N N . ALA A 1 74 ? 14.550 -4.200 -21.713 1.00 93.06 74 ALA A N 1
ATOM 577 C CA . ALA A 1 74 ? 14.493 -5.289 -22.682 1.00 93.06 74 ALA A CA 1
ATOM 578 C C . ALA A 1 74 ? 14.182 -6.640 -22.015 1.00 93.06 74 ALA A C 1
ATOM 580 O O . ALA A 1 74 ? 13.303 -7.363 -22.477 1.00 93.06 74 ALA A O 1
ATOM 581 N N . ALA A 1 75 ? 14.839 -6.958 -20.895 1.00 91.31 75 ALA A N 1
ATOM 582 C CA . ALA A 1 75 ? 14.640 -8.218 -20.178 1.00 91.31 75 ALA A CA 1
ATOM 583 C C . ALA A 1 75 ? 13.235 -8.353 -19.565 1.00 91.31 75 ALA A C 1
ATOM 585 O O . ALA A 1 75 ? 12.669 -9.444 -19.546 1.00 91.31 75 ALA A O 1
ATOM 586 N N . LEU A 1 76 ? 12.665 -7.253 -19.061 1.00 86.50 76 LEU A N 1
ATOM 587 C CA . LEU A 1 76 ? 11.330 -7.233 -18.451 1.00 86.50 76 LEU A CA 1
ATOM 588 C C . LEU A 1 76 ? 10.209 -6.915 -19.452 1.00 86.50 76 LEU A C 1
ATOM 590 O O . LEU A 1 76 ? 9.048 -6.852 -19.050 1.00 86.50 76 LEU A O 1
ATOM 594 N N . ASN A 1 77 ? 10.543 -6.694 -20.728 1.00 89.31 77 ASN A N 1
ATOM 595 C CA . ASN A 1 77 ? 9.624 -6.210 -21.759 1.00 89.31 77 ASN A CA 1
ATOM 596 C C . ASN A 1 77 ? 8.840 -4.954 -21.309 1.00 89.31 77 ASN A C 1
ATOM 598 O O . ASN A 1 77 ? 7.616 -4.863 -21.424 1.00 89.31 77 ASN A O 1
ATOM 602 N N . LEU A 1 78 ? 9.560 -3.989 -20.729 1.00 88.06 78 LEU A N 1
ATOM 603 C CA . LEU A 1 78 ? 9.037 -2.716 -20.229 1.00 88.06 78 LEU A CA 1
ATOM 604 C C . LEU A 1 78 ? 9.628 -1.543 -21.017 1.00 88.06 78 LEU A C 1
ATOM 606 O O . LEU A 1 78 ? 10.692 -1.640 -21.612 1.00 88.06 78 LEU A O 1
ATOM 610 N N . GLN A 1 79 ? 8.961 -0.391 -20.967 1.00 89.69 79 GLN A N 1
ATOM 611 C CA . GLN A 1 79 ? 9.524 0.860 -21.486 1.00 89.69 79 GLN A CA 1
ATOM 612 C C . GLN A 1 79 ? 10.648 1.372 -20.572 1.00 89.69 79 GLN A C 1
ATOM 614 O O . GLN A 1 79 ? 10.545 1.271 -19.343 1.00 89.69 79 GLN A O 1
ATOM 619 N N . ILE A 1 80 ? 11.684 1.987 -21.145 1.00 90.25 80 ILE A N 1
ATOM 620 C CA . ILE A 1 80 ? 12.852 2.491 -20.399 1.00 90.25 80 ILE A CA 1
ATOM 621 C C . ILE A 1 80 ? 12.421 3.514 -19.336 1.00 90.25 80 ILE A C 1
ATOM 623 O O . ILE A 1 80 ? 12.858 3.454 -18.184 1.00 90.25 80 ILE A O 1
ATOM 627 N N . GLU A 1 81 ? 11.481 4.403 -19.664 1.00 90.50 81 GLU A N 1
ATOM 628 C CA . GLU A 1 81 ? 10.920 5.395 -18.740 1.00 90.50 81 GLU A CA 1
ATOM 629 C C . GLU A 1 81 ? 10.229 4.734 -17.543 1.00 90.50 81 GLU A C 1
ATOM 631 O O . GLU A 1 81 ? 10.262 5.251 -16.424 1.00 90.50 81 GLU A O 1
ATOM 636 N N . SER A 1 82 ? 9.616 3.568 -17.758 1.00 87.56 82 SER A N 1
ATOM 637 C CA . SER A 1 82 ? 8.938 2.811 -16.707 1.00 87.56 82 SER A CA 1
ATOM 638 C C . SER A 1 82 ? 9.924 2.176 -15.727 1.00 87.56 82 SER A C 1
ATOM 640 O O . SER A 1 82 ? 9.604 2.060 -14.541 1.00 87.56 82 SER A O 1
ATOM 642 N N . VAL A 1 83 ? 11.114 1.789 -16.196 1.00 89.19 83 VAL A N 1
ATOM 643 C CA . VAL A 1 83 ? 12.216 1.314 -15.344 1.00 89.19 83 VAL A CA 1
ATOM 644 C C . VAL A 1 83 ? 12.796 2.480 -14.548 1.00 89.19 83 VAL A C 1
ATOM 646 O O . VAL A 1 83 ? 12.902 2.395 -13.327 1.00 89.19 83 VAL A O 1
ATOM 649 N N . LEU A 1 84 ? 13.070 3.611 -15.206 1.00 89.69 84 LEU A N 1
ATOM 650 C CA . LEU A 1 84 ? 13.593 4.811 -14.546 1.00 89.69 84 LEU A CA 1
ATOM 651 C C . LEU A 1 84 ? 12.637 5.354 -13.478 1.00 89.69 84 LEU A C 1
ATOM 653 O O . LEU A 1 84 ? 13.074 5.759 -12.403 1.00 89.69 84 LEU A O 1
ATOM 657 N N . ARG A 1 85 ? 11.324 5.331 -13.728 1.00 89.94 85 ARG A N 1
ATOM 658 C CA . ARG A 1 85 ? 10.330 5.757 -12.734 1.00 89.94 85 ARG A CA 1
ATOM 659 C C . ARG A 1 85 ? 10.336 4.868 -11.490 1.00 89.94 85 ARG A C 1
ATOM 661 O O . ARG A 1 85 ? 10.209 5.387 -10.385 1.00 89.94 85 ARG A O 1
ATOM 668 N N . ARG A 1 86 ? 10.499 3.551 -11.655 1.00 90.50 86 ARG A N 1
ATOM 669 C CA . ARG A 1 86 ? 10.638 2.613 -10.529 1.00 90.50 86 ARG A CA 1
ATOM 670 C C . ARG A 1 86 ? 11.962 2.805 -9.800 1.00 90.50 86 ARG A C 1
ATOM 672 O O . ARG A 1 86 ? 11.981 2.809 -8.576 1.00 90.50 86 ARG A O 1
ATOM 679 N N . PHE A 1 87 ? 13.050 3.047 -10.529 1.00 91.06 87 PHE A N 1
ATOM 680 C CA . PHE A 1 87 ? 14.344 3.379 -9.936 1.00 91.06 87 PHE A CA 1
ATOM 681 C C . PHE A 1 87 ? 14.277 4.652 -9.079 1.00 91.06 87 PHE A C 1
ATOM 683 O O . PHE A 1 87 ? 14.823 4.676 -7.990 1.00 91.06 87 PHE A O 1
ATOM 690 N N . ARG A 1 88 ? 13.531 5.679 -9.495 1.00 90.62 88 ARG A N 1
ATOM 691 C CA . ARG A 1 88 ? 13.385 6.938 -8.738 1.00 90.62 88 ARG A CA 1
ATOM 692 C C . ARG A 1 88 ? 12.226 6.956 -7.737 1.00 90.62 88 ARG A C 1
ATOM 694 O O . ARG A 1 88 ? 11.898 8.010 -7.196 1.00 90.62 88 ARG A O 1
ATOM 701 N N . LEU A 1 89 ? 11.566 5.821 -7.493 1.00 91.88 89 LEU A N 1
ATOM 702 C CA . LEU A 1 89 ? 10.330 5.771 -6.702 1.00 91.88 89 LEU A CA 1
ATOM 703 C C . LEU A 1 89 ? 10.493 6.400 -5.308 1.00 91.88 89 LEU A C 1
ATOM 705 O O . LEU A 1 89 ? 9.656 7.208 -4.905 1.00 91.88 89 LEU A O 1
ATOM 709 N N . LEU A 1 90 ? 11.580 6.053 -4.613 1.00 91.50 90 LEU A N 1
ATOM 710 C CA . LEU A 1 90 ? 11.868 6.504 -3.249 1.00 91.50 90 LEU A CA 1
ATOM 711 C C . LEU A 1 90 ? 12.585 7.862 -3.171 1.00 91.50 90 LEU A C 1
ATOM 713 O O . LEU A 1 90 ? 12.830 8.355 -2.072 1.00 91.50 90 LEU A O 1
ATOM 717 N N . GLU A 1 91 ? 12.895 8.509 -4.299 1.00 89.19 91 GLU A N 1
ATOM 718 C CA . GLU A 1 91 ? 13.465 9.860 -4.269 1.00 89.19 91 GLU A CA 1
ATOM 719 C C . GLU A 1 91 ? 12.466 10.834 -3.622 1.00 89.19 91 GLU A C 1
ATOM 721 O O . GLU A 1 91 ? 11.326 10.970 -4.074 1.00 89.19 91 GLU A O 1
ATOM 726 N N . GLY A 1 92 ? 12.887 11.521 -2.556 1.00 86.62 92 GLY A N 1
ATOM 727 C CA . GLY A 1 92 ? 12.043 12.466 -1.814 1.00 86.62 92 GLY A CA 1
ATOM 728 C C . GLY A 1 92 ? 11.019 11.823 -0.868 1.00 86.62 92 GLY A C 1
ATOM 729 O O . GLY A 1 92 ? 10.119 12.524 -0.403 1.00 86.62 92 GLY A O 1
ATOM 730 N N . ILE A 1 93 ? 11.149 10.523 -0.586 1.00 93.62 93 ILE A N 1
ATOM 731 C CA . ILE A 1 93 ? 10.385 9.801 0.439 1.00 93.62 93 ILE A CA 1
ATOM 732 C C . ILE A 1 93 ? 11.290 9.541 1.648 1.00 93.62 93 ILE A C 1
ATOM 734 O O . ILE A 1 93 ? 12.454 9.178 1.481 1.00 93.62 93 ILE A O 1
ATOM 738 N N . SER A 1 94 ? 10.778 9.729 2.865 1.00 93.19 94 SER A N 1
ATOM 739 C CA . SER A 1 94 ? 11.523 9.406 4.085 1.00 93.19 94 SER A CA 1
ATOM 740 C C . SER A 1 94 ? 11.786 7.900 4.188 1.00 93.19 94 SER A C 1
ATOM 742 O O . SER A 1 94 ? 10.954 7.073 3.809 1.00 93.19 94 SER A O 1
ATOM 744 N N . SER A 1 95 ? 12.952 7.526 4.720 1.00 92.25 95 SER A N 1
ATOM 745 C CA . SER A 1 95 ? 13.329 6.118 4.905 1.00 92.25 95 SER A CA 1
ATOM 746 C C . SER A 1 95 ? 12.344 5.369 5.802 1.00 92.25 95 SER A C 1
ATOM 748 O O . SER A 1 95 ? 12.038 4.211 5.543 1.00 92.25 95 SER A O 1
ATOM 750 N N . GLU A 1 96 ? 11.809 6.046 6.817 1.00 92.12 96 GLU A N 1
ATOM 751 C CA . GLU A 1 96 ? 10.817 5.501 7.746 1.00 92.12 96 GLU A CA 1
ATOM 752 C C . GLU A 1 96 ? 9.480 5.234 7.042 1.00 92.12 96 GLU A C 1
ATOM 754 O O . GLU A 1 96 ? 8.946 4.133 7.149 1.00 92.12 96 GLU A O 1
ATOM 759 N N . ALA A 1 97 ? 8.976 6.178 6.235 1.00 93.44 97 ALA A N 1
ATOM 760 C CA . ALA A 1 97 ? 7.757 5.958 5.452 1.00 93.44 97 ALA A CA 1
ATOM 761 C C . ALA A 1 97 ? 7.931 4.849 4.403 1.00 93.44 97 ALA A C 1
ATOM 763 O O . ALA A 1 97 ? 7.019 4.050 4.183 1.00 93.44 97 ALA A O 1
ATOM 764 N N . ALA A 1 98 ? 9.108 4.766 3.777 1.00 94.12 98 ALA A N 1
ATOM 765 C CA . ALA A 1 98 ? 9.432 3.687 2.851 1.00 94.12 98 ALA A CA 1
ATOM 766 C C . ALA A 1 98 ? 9.481 2.318 3.548 1.00 94.12 98 ALA A C 1
ATOM 768 O O . ALA A 1 98 ? 9.052 1.325 2.968 1.00 94.12 98 ALA A O 1
ATOM 769 N N . GLU A 1 99 ? 9.975 2.245 4.784 1.00 94.06 99 GLU A N 1
ATOM 770 C CA . GLU A 1 99 ? 10.030 0.987 5.529 1.00 94.06 99 GLU A CA 1
ATOM 771 C C . GLU A 1 99 ? 8.643 0.542 6.009 1.00 94.06 99 GLU A C 1
ATOM 773 O O . GLU A 1 99 ? 8.315 -0.637 5.893 1.00 94.06 99 GLU A O 1
ATOM 778 N N . MET A 1 100 ? 7.793 1.475 6.447 1.00 92.62 100 MET A N 1
ATOM 779 C CA . MET A 1 100 ? 6.406 1.175 6.822 1.00 92.62 100 MET A CA 1
ATOM 780 C C . MET A 1 100 ? 5.579 0.642 5.644 1.00 92.62 100 MET A C 1
ATOM 782 O O . MET A 1 100 ? 4.772 -0.268 5.807 1.00 92.62 100 MET A O 1
ATOM 786 N N . LEU A 1 101 ? 5.796 1.172 4.436 1.00 92.81 101 LEU A N 1
ATOM 787 C CA . LEU A 1 101 ? 5.018 0.801 3.249 1.00 92.81 101 LEU A CA 1
ATOM 788 C C . LEU A 1 101 ? 5.603 -0.383 2.455 1.00 92.81 101 LEU A C 1
ATOM 790 O O . LEU A 1 101 ? 5.023 -0.755 1.431 1.00 92.81 101 LEU A O 1
ATOM 794 N N . LYS A 1 102 ? 6.722 -0.985 2.882 1.00 91.00 102 LYS A N 1
ATOM 795 C CA . LYS A 1 102 ? 7.504 -1.944 2.073 1.00 91.00 102 LYS A CA 1
ATOM 796 C C . LYS A 1 102 ? 6.719 -3.168 1.583 1.00 91.00 102 LYS A C 1
ATOM 798 O O . LYS A 1 102 ? 6.917 -3.577 0.441 1.00 91.00 102 LYS A O 1
ATOM 803 N N . ASP A 1 103 ? 5.808 -3.683 2.409 1.00 88.81 103 ASP A N 1
ATOM 804 C CA . ASP A 1 103 ? 5.016 -4.895 2.145 1.00 88.81 103 ASP A CA 1
ATOM 805 C C . ASP A 1 103 ? 3.556 -4.567 1.781 1.00 88.81 103 ASP A C 1
ATOM 807 O O . ASP A 1 103 ? 2.687 -5.437 1.755 1.00 88.81 103 ASP A O 1
ATOM 811 N N . THR A 1 104 ? 3.261 -3.295 1.497 1.00 86.75 104 THR A N 1
ATOM 812 C CA . THR A 1 104 ? 1.895 -2.834 1.215 1.00 86.75 104 THR A CA 1
ATOM 813 C C . THR A 1 104 ? 1.588 -2.838 -0.288 1.00 86.75 104 THR A C 1
ATOM 815 O O . THR A 1 104 ? 2.473 -2.562 -1.107 1.00 86.75 104 THR A O 1
ATOM 818 N N . PRO A 1 105 ? 0.325 -3.074 -0.702 1.00 82.81 105 PRO A N 1
ATOM 819 C CA . PRO A 1 105 ? -0.098 -3.031 -2.106 1.00 82.81 105 PRO A CA 1
ATOM 820 C C . PRO A 1 105 ? -0.262 -1.584 -2.618 1.00 82.81 105 PRO A C 1
ATOM 822 O O . PRO A 1 105 ? -1.253 -1.222 -3.255 1.00 82.81 105 PRO A O 1
ATOM 825 N N . CYS A 1 106 ? 0.706 -0.719 -2.319 1.00 85.62 106 CYS A N 1
ATOM 826 C CA . CYS A 1 106 ? 0.633 0.713 -2.560 1.00 85.62 106 CYS A CA 1
ATOM 827 C C . CYS A 1 106 ? 1.067 1.072 -3.987 1.00 85.62 106 CYS A C 1
ATOM 829 O O . CYS A 1 106 ? 2.184 0.779 -4.397 1.00 85.62 106 CYS A O 1
ATOM 831 N N . SER A 1 107 ? 0.207 1.741 -4.762 1.00 86.69 107 SER A N 1
ATOM 832 C CA . SER A 1 107 ? 0.529 2.147 -6.140 1.00 86.69 107 SER A CA 1
ATOM 833 C C . SER A 1 107 ? 1.627 3.218 -6.195 1.00 86.69 107 SER A C 1
ATOM 835 O O . SER A 1 107 ? 1.639 4.140 -5.386 1.00 86.69 107 SER A O 1
ATOM 837 N N . MET A 1 108 ? 2.465 3.217 -7.241 1.00 87.25 108 MET A N 1
ATOM 838 C CA . MET A 1 108 ? 3.490 4.260 -7.464 1.00 87.25 108 MET A CA 1
ATOM 839 C C . MET A 1 108 ? 2.939 5.696 -7.426 1.00 87.25 108 MET A C 1
ATOM 841 O O . MET A 1 108 ? 3.621 6.615 -6.983 1.00 87.25 108 MET A O 1
ATOM 845 N N . LYS A 1 109 ? 1.684 5.898 -7.855 1.00 88.38 109 LYS A N 1
ATOM 846 C CA . LYS A 1 109 ? 1.024 7.216 -7.827 1.00 88.38 109 LYS A CA 1
ATOM 847 C C . LYS A 1 109 ? 0.839 7.767 -6.408 1.00 88.38 109 LYS A C 1
ATOM 849 O O . LYS A 1 109 ? 0.721 8.977 -6.253 1.00 88.38 109 LYS A O 1
ATOM 854 N N . VAL A 1 110 ? 0.779 6.904 -5.395 1.00 91.25 110 VAL A N 1
ATOM 855 C CA . VAL A 1 110 ? 0.695 7.317 -3.988 1.00 91.25 110 VAL A CA 1
ATOM 856 C C . VAL A 1 110 ? 2.011 7.950 -3.550 1.00 91.25 110 VAL A C 1
ATOM 858 O O . VAL A 1 110 ? 1.990 9.027 -2.964 1.00 91.25 110 VAL A O 1
ATOM 861 N N . PHE A 1 111 ? 3.152 7.363 -3.915 1.00 92.44 111 PHE A N 1
ATOM 862 C CA . PHE A 1 111 ? 4.469 7.935 -3.615 1.00 92.44 111 PHE A CA 1
ATOM 863 C C . PHE A 1 111 ? 4.660 9.314 -4.263 1.00 92.44 111 PHE A C 1
ATOM 865 O O . PHE A 1 111 ? 5.194 10.222 -3.633 1.00 92.44 111 PHE A O 1
ATOM 872 N N . ASP A 1 112 ? 4.122 9.532 -5.470 1.00 90.62 112 ASP A N 1
ATOM 873 C CA . ASP A 1 112 ? 4.118 10.862 -6.101 1.00 90.62 112 ASP A CA 1
ATOM 874 C C . ASP A 1 112 ? 3.340 11.917 -5.289 1.00 90.62 112 ASP A C 1
ATOM 876 O O . ASP A 1 112 ? 3.642 13.111 -5.368 1.00 90.62 112 ASP A O 1
ATOM 880 N N . ILE A 1 113 ? 2.333 11.494 -4.518 1.00 90.25 113 ILE A N 1
ATOM 881 C CA . ILE A 1 113 ? 1.547 12.357 -3.628 1.00 90.25 113 ILE A CA 1
ATOM 882 C C . ILE A 1 113 ? 2.267 12.558 -2.292 1.00 90.25 113 ILE A C 1
ATOM 884 O O . ILE A 1 113 ? 2.364 13.695 -1.836 1.00 90.25 113 ILE A O 1
ATOM 888 N N . LEU A 1 114 ? 2.810 11.492 -1.696 1.00 92.06 114 LEU A N 1
ATOM 889 C CA . LEU A 1 114 ? 3.587 11.558 -0.452 1.00 92.06 114 LEU A CA 1
ATOM 890 C C . LEU A 1 114 ? 4.796 12.493 -0.592 1.00 92.06 114 LEU A C 1
ATOM 892 O O . LEU A 1 114 ? 5.051 13.298 0.299 1.00 92.06 114 LEU A O 1
ATOM 896 N N . ARG A 1 115 ? 5.458 12.505 -1.757 1.00 93.00 115 ARG A N 1
ATOM 897 C CA . ARG A 1 115 ? 6.575 13.421 -2.068 1.00 93.00 115 ARG A CA 1
ATOM 898 C C . ARG A 1 115 ? 6.216 14.912 -1.947 1.00 93.00 115 ARG A C 1
ATOM 900 O O . ARG A 1 115 ? 7.097 15.759 -1.866 1.00 93.00 115 ARG A O 1
ATOM 907 N N . GLN A 1 116 ? 4.928 15.256 -1.956 1.00 90.38 116 GLN A N 1
ATOM 908 C CA . GLN A 1 116 ? 4.446 16.637 -1.822 1.00 90.38 116 GLN A CA 1
ATOM 909 C C . GLN A 1 116 ? 4.253 17.057 -0.358 1.00 90.38 116 GLN A C 1
ATOM 911 O O . GLN A 1 116 ? 3.849 18.187 -0.102 1.00 90.38 116 GLN A O 1
ATOM 916 N N . MET A 1 117 ? 4.538 16.172 0.596 1.00 90.88 117 MET A N 1
ATOM 917 C CA . MET A 1 117 ? 4.467 16.414 2.037 1.00 90.88 117 MET A CA 1
ATOM 918 C C . MET A 1 117 ? 5.875 16.404 2.642 1.00 90.88 117 MET A C 1
ATOM 920 O O . MET A 1 117 ? 6.792 15.801 2.079 1.00 90.88 117 MET A O 1
ATOM 924 N N . THR A 1 118 ? 6.057 17.063 3.786 1.00 91.69 118 THR A N 1
ATOM 925 C CA . THR A 1 118 ? 7.305 17.005 4.561 1.00 91.69 118 THR A CA 1
ATOM 926 C C . THR A 1 118 ? 7.570 15.593 5.079 1.00 91.69 118 THR A C 1
ATOM 928 O O . THR A 1 118 ? 6.660 14.777 5.188 1.00 91.69 118 THR A O 1
ATOM 931 N N . THR A 1 119 ? 8.820 15.295 5.434 1.00 90.75 119 THR A N 1
ATOM 932 C CA . THR A 1 119 ? 9.236 13.965 5.914 1.00 90.75 119 THR A CA 1
ATOM 933 C C . THR A 1 119 ? 8.412 13.477 7.104 1.00 90.75 119 THR A C 1
ATOM 935 O O . THR A 1 119 ? 7.946 12.342 7.088 1.00 90.75 119 THR A O 1
ATOM 938 N N . VAL A 1 120 ? 8.167 14.348 8.088 1.00 89.19 120 VAL A N 1
ATOM 939 C CA . VAL A 1 120 ? 7.325 14.047 9.260 1.00 89.19 120 VAL A CA 1
ATOM 940 C C . VAL A 1 120 ? 5.904 13.695 8.823 1.00 89.19 120 VAL A C 1
ATOM 942 O O . VAL A 1 120 ? 5.351 12.680 9.236 1.00 89.19 120 VAL A O 1
ATOM 945 N N . ARG A 1 121 ? 5.332 14.479 7.904 1.00 91.06 121 ARG A N 1
ATOM 946 C CA . ARG A 1 121 ? 3.971 14.248 7.422 1.00 91.06 121 ARG A CA 1
ATOM 947 C C . ARG A 1 121 ? 3.849 12.997 6.551 1.00 91.06 121 ARG A C 1
ATOM 949 O O . ARG A 1 121 ? 2.808 12.353 6.570 1.00 91.06 121 ARG A O 1
ATOM 956 N N . GLN A 1 122 ? 4.891 12.628 5.807 1.00 93.69 122 GLN A N 1
ATOM 957 C CA . GLN A 1 122 ? 4.921 11.372 5.053 1.00 93.69 122 GLN A CA 1
ATOM 958 C C . GLN A 1 122 ? 4.801 10.154 5.974 1.00 93.69 122 GLN A C 1
ATOM 960 O O . GLN A 1 122 ? 4.120 9.198 5.614 1.00 93.69 122 GLN A O 1
ATOM 965 N N . ILE A 1 123 ? 5.434 10.203 7.150 1.00 91.88 123 ILE A N 1
ATOM 966 C CA . ILE A 1 123 ? 5.382 9.136 8.157 1.00 91.88 123 ILE A CA 1
ATOM 967 C C . ILE A 1 123 ? 3.968 9.040 8.728 1.00 91.88 123 ILE A C 1
ATOM 969 O O . ILE A 1 123 ? 3.363 7.977 8.668 1.00 91.88 123 ILE A O 1
ATOM 973 N N . GLU A 1 124 ? 3.400 10.161 9.178 1.00 89.75 124 GLU A N 1
ATOM 974 C CA . GLU A 1 124 ? 2.012 10.204 9.658 1.00 89.75 124 GLU A CA 1
ATOM 975 C C . GLU A 1 124 ? 1.019 9.724 8.592 1.00 89.75 124 GLU A C 1
ATOM 977 O O . GLU A 1 124 ? 0.106 8.958 8.879 1.00 89.75 124 GLU A O 1
ATOM 982 N N . ALA A 1 125 ? 1.186 10.158 7.340 1.00 92.50 125 ALA A N 1
ATOM 983 C CA . ALA A 1 125 ? 0.326 9.738 6.243 1.00 92.50 125 ALA A CA 1
ATOM 984 C C . ALA A 1 125 ? 0.435 8.228 5.993 1.00 92.50 125 ALA A C 1
ATOM 986 O O . ALA A 1 125 ? -0.586 7.580 5.794 1.00 92.50 125 ALA A O 1
ATOM 987 N N . ALA A 1 126 ? 1.643 7.662 6.025 1.00 94.06 126 ALA A N 1
ATOM 988 C CA . ALA A 1 126 ? 1.846 6.224 5.888 1.00 94.06 126 ALA A CA 1
ATOM 989 C C . ALA A 1 126 ? 1.211 5.439 7.049 1.00 94.06 126 ALA A C 1
ATOM 991 O O . ALA A 1 126 ? 0.530 4.450 6.789 1.00 94.06 126 ALA A O 1
ATOM 992 N N . ASP A 1 127 ? 1.348 5.913 8.289 1.00 91.12 127 ASP A N 1
ATOM 993 C CA . ASP A 1 127 ? 0.709 5.319 9.469 1.00 91.12 127 ASP A CA 1
ATOM 994 C C . ASP A 1 127 ? -0.826 5.336 9.352 1.00 91.12 127 ASP A C 1
ATOM 996 O O . ASP A 1 127 ? -1.484 4.310 9.510 1.00 91.12 127 ASP A O 1
ATOM 1000 N N . LEU A 1 128 ? -1.410 6.462 8.920 1.00 90.19 128 LEU A N 1
ATOM 1001 C CA . LEU A 1 128 ? -2.850 6.573 8.651 1.00 90.19 128 LEU A CA 1
ATOM 1002 C C . LEU A 1 128 ? -3.322 5.625 7.537 1.00 90.19 128 LEU A C 1
ATOM 1004 O O . LEU A 1 128 ? -4.410 5.056 7.628 1.00 90.19 128 LEU A O 1
ATOM 1008 N N . MET A 1 129 ? -2.528 5.458 6.475 1.00 92.44 129 MET A N 1
ATOM 1009 C CA . MET A 1 129 ? -2.841 4.533 5.378 1.00 92.44 129 MET A CA 1
ATOM 1010 C C . MET A 1 129 ? -2.818 3.075 5.836 1.00 92.44 129 MET A C 1
ATOM 1012 O O . MET A 1 129 ? -3.681 2.303 5.418 1.00 92.44 129 MET A O 1
ATOM 1016 N N . ILE A 1 130 ? -1.872 2.717 6.707 1.00 92.94 130 ILE A N 1
ATOM 1017 C CA . ILE A 1 130 ? -1.763 1.380 7.299 1.00 92.94 130 ILE A CA 1
ATOM 1018 C C . ILE A 1 130 ? -2.914 1.134 8.275 1.00 92.94 130 ILE A C 1
ATOM 1020 O O . ILE A 1 130 ? -3.603 0.126 8.142 1.00 92.94 130 ILE A O 1
ATOM 1024 N N . GLY A 1 131 ? -3.182 2.071 9.188 1.00 88.50 131 GLY A N 1
ATOM 1025 C CA . GLY A 1 131 ? -4.254 1.949 10.179 1.00 88.50 131 GLY A CA 1
ATOM 1026 C C . GLY A 1 131 ? -5.645 1.807 9.555 1.00 88.50 131 GLY A C 1
ATOM 1027 O O . GLY A 1 131 ? -6.472 1.055 10.056 1.00 88.50 131 GLY A O 1
ATOM 1028 N N . GLN A 1 132 ? -5.896 2.468 8.421 1.00 87.50 132 GLN A N 1
ATOM 1029 C CA . GLN A 1 132 ? -7.154 2.344 7.669 1.00 87.50 132 GLN A CA 1
ATOM 1030 C C . GLN A 1 132 ? -7.135 1.226 6.614 1.00 87.50 132 GLN A C 1
ATOM 1032 O O . GLN A 1 132 ? -8.116 1.056 5.887 1.00 87.50 132 GLN A O 1
ATOM 1037 N N . ASN A 1 133 ? -6.014 0.508 6.470 1.00 89.94 133 ASN A N 1
ATOM 1038 C CA . ASN A 1 133 ? -5.762 -0.468 5.407 1.00 89.94 133 ASN A CA 1
ATOM 1039 C C . ASN A 1 133 ? -6.177 0.044 4.006 1.00 89.94 133 ASN A C 1
ATOM 1041 O O . ASN A 1 133 ? -6.760 -0.676 3.192 1.00 89.94 133 ASN A O 1
ATOM 1045 N N . ASN A 1 134 ? -5.921 1.328 3.726 1.00 86.75 134 ASN A N 1
ATOM 1046 C CA . ASN A 1 134 ? -6.395 2.013 2.525 1.00 86.75 134 ASN A CA 1
ATOM 1047 C C . ASN A 1 134 ? -5.239 2.683 1.780 1.00 86.75 134 ASN A C 1
ATOM 1049 O O . ASN A 1 134 ? -4.844 3.814 2.062 1.00 86.75 134 ASN A O 1
ATOM 1053 N N . PHE A 1 135 ? -4.743 1.999 0.748 1.00 90.25 135 PHE A N 1
ATOM 1054 C CA . PHE A 1 135 ? -3.621 2.460 -0.077 1.00 90.25 135 PHE A CA 1
ATOM 1055 C C . PHE A 1 135 ? -4.057 3.103 -1.400 1.00 90.25 135 PHE A C 1
ATOM 1057 O O . PHE A 1 135 ? -3.299 3.161 -2.373 1.00 90.25 135 PHE A O 1
ATOM 1064 N N . THR A 1 136 ? -5.308 3.564 -1.480 1.00 86.00 136 THR A N 1
ATOM 1065 C CA . THR A 1 136 ? -5.842 4.135 -2.717 1.00 86.00 136 THR A CA 1
ATOM 1066 C C . THR A 1 136 ? -5.260 5.519 -3.002 1.00 86.00 136 THR A C 1
ATOM 1068 O O . THR A 1 136 ? -4.978 6.325 -2.114 1.00 86.00 136 THR A O 1
ATOM 1071 N N . VAL A 1 137 ? -5.148 5.850 -4.292 1.00 86.25 137 VAL A N 1
ATOM 1072 C CA . VAL A 1 137 ? -4.715 7.186 -4.738 1.00 86.25 137 VAL A CA 1
ATOM 1073 C C . VAL A 1 137 ? -5.661 8.278 -4.227 1.00 86.25 137 VAL A C 1
ATOM 1075 O O . VAL A 1 137 ? -5.220 9.392 -3.956 1.00 86.25 137 VAL A O 1
ATOM 1078 N N . MET A 1 138 ? -6.955 7.976 -4.091 1.00 81.75 138 MET A N 1
ATOM 1079 C CA . MET A 1 138 ? -7.943 8.923 -3.573 1.00 81.75 138 MET A CA 1
ATOM 1080 C C . MET A 1 138 ? -7.705 9.241 -2.101 1.00 81.75 138 MET A C 1
ATOM 1082 O O . MET A 1 138 ? -7.713 10.415 -1.735 1.00 81.75 138 MET A O 1
ATOM 1086 N N . PHE A 1 139 ? -7.411 8.229 -1.286 1.00 84.88 139 PHE A N 1
ATOM 1087 C CA . PHE A 1 139 ? -7.103 8.436 0.123 1.00 84.88 139 PHE A CA 1
ATOM 1088 C C . PHE A 1 139 ? -5.797 9.220 0.310 1.00 84.88 139 PHE A C 1
ATOM 1090 O O . PHE A 1 139 ? -5.771 10.211 1.034 1.00 84.88 139 PHE A O 1
ATOM 1097 N N . ALA A 1 140 ? -4.753 8.905 -0.463 1.00 87.06 140 ALA A N 1
ATOM 1098 C CA . ALA A 1 140 ? -3.518 9.694 -0.469 1.00 87.06 140 ALA A CA 1
ATOM 1099 C C . ALA A 1 140 ? -3.754 11.171 -0.858 1.00 87.06 140 ALA A C 1
ATOM 1101 O O . ALA A 1 140 ? -3.159 12.079 -0.276 1.00 87.06 140 ALA A O 1
ATOM 1102 N N . ARG A 1 141 ? -4.646 11.441 -1.827 1.00 83.75 141 ARG A N 1
ATOM 1103 C CA . ARG A 1 141 ? -5.042 12.815 -2.193 1.00 83.75 141 ARG A CA 1
ATOM 1104 C C . ARG A 1 141 ? -5.790 13.519 -1.067 1.00 83.75 141 ARG A C 1
ATOM 1106 O O . ARG A 1 141 ? -5.546 14.705 -0.869 1.00 83.75 141 ARG A O 1
ATOM 1113 N N . ALA A 1 142 ? -6.665 12.810 -0.356 1.00 80.81 142 ALA A N 1
ATOM 1114 C CA . ALA A 1 142 ? -7.369 13.346 0.803 1.00 80.81 142 ALA A CA 1
ATOM 1115 C C . ALA A 1 142 ? -6.383 13.710 1.924 1.00 80.81 142 ALA A C 1
ATOM 1117 O O . ALA A 1 142 ? -6.427 14.830 2.421 1.00 80.81 142 ALA A O 1
ATOM 1118 N N . LEU A 1 143 ? -5.415 12.837 2.228 1.00 85.69 143 LEU A N 1
ATOM 1119 C CA . LEU A 1 143 ? -4.353 13.114 3.204 1.00 85.69 143 LEU A CA 1
ATOM 1120 C C . LEU A 1 143 ? -3.518 14.342 2.826 1.00 85.69 143 LEU A C 1
ATOM 1122 O O . LEU A 1 143 ? -3.230 15.175 3.686 1.00 85.69 143 LEU A O 1
ATOM 1126 N N . ARG A 1 144 ? -3.174 14.495 1.538 1.00 86.88 144 ARG A N 1
ATOM 1127 C CA . ARG A 1 144 ? -2.483 15.694 1.033 1.00 86.88 144 ARG A CA 1
ATOM 1128 C C . ARG A 1 144 ? -3.338 16.952 1.168 1.00 86.88 144 ARG A C 1
ATOM 1130 O O . ARG A 1 144 ? -2.800 18.007 1.471 1.00 86.88 144 ARG A O 1
ATOM 1137 N N . ALA A 1 145 ? -4.637 16.859 0.887 1.00 81.00 145 ALA A N 1
ATOM 1138 C CA . ALA A 1 145 ? -5.557 17.990 0.992 1.00 81.00 145 ALA A CA 1
ATOM 1139 C C . ALA A 1 145 ? -5.740 18.439 2.449 1.00 81.00 145 ALA A C 1
ATOM 1141 O O . ALA A 1 145 ? -5.745 19.636 2.696 1.00 81.00 145 ALA A O 1
ATOM 1142 N N . ALA A 1 146 ? -5.778 17.486 3.383 1.00 78.69 146 ALA A N 1
ATOM 1143 C CA . ALA A 1 146 ? -5.855 17.728 4.824 1.00 78.69 146 ALA A CA 1
ATOM 1144 C C . ALA A 1 146 ? -4.514 18.133 5.468 1.00 78.69 146 ALA A C 1
ATOM 1146 O O . ALA A 1 146 ? -4.417 18.276 6.685 1.00 78.69 146 ALA A O 1
ATOM 1147 N N . THR A 1 147 ? -3.443 18.260 4.681 1.00 82.31 147 THR A N 1
ATOM 1148 C CA . THR A 1 147 ? -2.122 18.642 5.188 1.00 82.31 147 THR A CA 1
ATOM 1149 C C . THR A 1 147 ? -2.005 20.163 5.234 1.00 82.31 147 THR A C 1
ATOM 1151 O O . THR A 1 147 ? -2.239 20.836 4.233 1.00 82.31 147 THR A O 1
ATOM 1154 N N . SER A 1 148 ? -1.603 20.702 6.389 1.00 79.38 148 SER A N 1
ATOM 1155 C CA . SER A 1 148 ? -1.363 22.142 6.555 1.00 79.38 148 SER A CA 1
ATOM 1156 C C . SER A 1 148 ? -0.262 22.651 5.614 1.00 79.38 148 SER A C 1
ATOM 1158 O O . SER A 1 148 ? 0.683 21.922 5.313 1.00 79.38 148 SER A O 1
ATOM 1160 N N . GLU A 1 149 ? -0.333 23.914 5.172 1.00 78.44 149 GLU A N 1
ATOM 1161 C CA . GLU A 1 149 ? 0.655 24.478 4.229 1.00 78.44 149 GLU A CA 1
ATOM 1162 C C . GLU A 1 149 ? 2.102 24.388 4.747 1.00 78.44 149 GLU A C 1
ATOM 1164 O O . GLU A 1 149 ? 3.024 24.162 3.967 1.00 78.44 149 GLU A O 1
ATOM 1169 N N . ASN A 1 150 ? 2.293 24.452 6.069 1.00 78.06 150 ASN A N 1
ATOM 1170 C CA . ASN A 1 150 ? 3.595 24.310 6.733 1.00 78.06 150 ASN A CA 1
ATOM 1171 C C . ASN A 1 150 ? 4.192 22.894 6.630 1.00 78.06 150 ASN A C 1
ATOM 1173 O O . ASN A 1 150 ? 5.389 22.703 6.831 1.00 78.06 150 ASN A O 1
ATOM 1177 N N . GLN A 1 151 ? 3.357 21.894 6.350 1.00 79.56 151 GLN A N 1
ATOM 1178 C CA . GLN A 1 151 ? 3.728 20.486 6.214 1.00 79.56 151 GLN A CA 1
ATOM 1179 C C . GLN A 1 151 ? 3.711 20.015 4.753 1.00 79.56 151 GLN A C 1
ATOM 1181 O O . GLN A 1 151 ? 3.944 18.835 4.476 1.00 79.56 151 GLN A O 1
ATOM 1186 N N . LEU A 1 152 ? 3.466 20.916 3.801 1.00 83.81 152 LEU A N 1
ATOM 1187 C CA . LEU A 1 152 ? 3.661 20.634 2.387 1.00 83.81 152 LEU A CA 1
ATOM 1188 C C . LEU A 1 152 ? 5.138 20.819 2.035 1.00 83.81 152 LEU A C 1
ATOM 1190 O O . LEU A 1 152 ? 5.780 21.794 2.423 1.00 83.81 152 LEU A O 1
ATOM 1194 N N . ALA A 1 153 ? 5.693 19.874 1.279 1.00 77.62 153 ALA A N 1
ATOM 1195 C CA . ALA A 1 153 ? 7.030 20.034 0.734 1.00 77.62 153 ALA A CA 1
ATOM 1196 C C . ALA A 1 153 ? 7.034 21.259 -0.189 1.00 77.62 153 ALA A C 1
ATOM 1198 O O . ALA A 1 153 ? 6.141 21.408 -1.032 1.00 77.62 153 ALA A O 1
ATOM 1199 N N . ALA A 1 154 ? 8.052 22.114 -0.056 1.00 60.47 154 ALA A N 1
ATOM 1200 C CA . ALA A 1 154 ? 8.278 23.262 -0.928 1.00 60.47 154 ALA A CA 1
ATOM 1201 C C . ALA A 1 154 ? 8.601 22.783 -2.354 1.00 60.47 154 ALA A C 1
ATOM 1203 O O . ALA A 1 154 ? 9.747 22.747 -2.799 1.00 60.47 154 ALA A O 1
ATOM 1204 N N . THR A 1 155 ? 7.581 22.346 -3.082 1.00 52.72 155 THR A N 1
ATOM 1205 C CA . THR A 1 155 ? 7.712 21.899 -4.460 1.00 52.72 155 THR A CA 1
ATOM 1206 C C . THR A 1 155 ? 7.680 23.128 -5.362 1.00 52.72 155 THR A C 1
ATOM 1208 O O . THR A 1 155 ? 6.770 23.957 -5.295 1.00 52.72 155 THR A O 1
ATOM 1211 N N . LYS A 1 156 ? 8.713 23.276 -6.206 1.00 42.81 156 LYS A N 1
ATOM 1212 C CA . LYS A 1 156 ? 8.748 24.266 -7.294 1.00 42.81 156 LYS A CA 1
ATOM 1213 C C . LYS A 1 156 ? 7.411 24.209 -8.034 1.00 42.81 156 LYS A C 1
ATOM 1215 O O . LYS A 1 156 ? 7.064 23.145 -8.542 1.00 42.81 156 LYS A O 1
ATOM 1220 N N . LYS A 1 157 ? 6.686 25.335 -8.087 1.00 38.66 157 LYS A N 1
ATOM 1221 C CA . LYS A 1 157 ? 5.396 25.496 -8.783 1.00 38.66 157 LYS A CA 1
ATOM 1222 C C . LYS A 1 157 ? 5.436 24.829 -10.167 1.00 38.66 157 LYS A C 1
ATOM 1224 O O . LYS A 1 157 ? 5.916 25.415 -11.134 1.00 38.66 157 LYS A O 1
ATOM 1229 N N . GLY A 1 158 ? 4.925 23.605 -10.255 1.00 37.72 158 GLY A N 1
ATOM 1230 C CA . GLY A 1 158 ? 4.674 22.895 -11.503 1.00 37.72 158 GLY A CA 1
ATOM 1231 C C . GLY A 1 158 ? 3.243 23.172 -11.945 1.00 37.72 158 GLY A C 1
ATOM 1232 O O . GLY A 1 158 ? 2.314 22.982 -11.165 1.00 37.72 158 GLY A O 1
ATOM 1233 N N . LYS A 1 159 ? 3.095 23.678 -13.174 1.00 36.12 159 LYS A N 1
ATOM 1234 C CA . LYS A 1 159 ? 1.848 24.114 -13.821 1.00 36.12 159 LYS A CA 1
ATOM 1235 C C . LYS A 1 159 ? 0.649 23.204 -13.526 1.00 36.12 159 LYS A C 1
ATOM 1237 O O . LYS A 1 159 ? 0.700 21.993 -13.721 1.00 36.12 159 LYS A O 1
ATOM 1242 N N . GLY A 1 160 ? -0.432 23.849 -13.093 1.00 39.66 160 GLY A N 1
ATOM 1243 C CA . GLY A 1 160 ? -1.721 23.240 -12.811 1.00 39.66 160 GLY A CA 1
ATOM 1244 C C . GLY A 1 160 ? -2.450 22.717 -14.049 1.00 39.66 160 GLY A C 1
ATOM 1245 O O . GLY A 1 160 ? -2.172 23.097 -15.184 1.00 39.66 160 GLY A O 1
ATOM 1246 N N . GLY A 1 161 ? -3.416 21.846 -13.775 1.00 38.41 161 GLY A N 1
ATOM 1247 C CA . GLY A 1 161 ? -4.316 21.263 -14.764 1.00 38.41 161 GLY A CA 1
ATOM 1248 C C . GLY A 1 161 ? -5.028 20.029 -14.218 1.00 38.41 161 GLY A C 1
ATOM 1249 O O . GLY A 1 161 ? -4.968 18.966 -14.820 1.00 38.41 161 GLY A O 1
ATOM 1250 N N . GLY A 1 162 ? -5.654 20.133 -13.044 1.00 36.59 162 GLY A N 1
ATOM 1251 C CA . GLY A 1 162 ? -6.506 19.082 -12.489 1.00 36.59 162 GLY A CA 1
ATOM 1252 C C . GLY A 1 162 ? -7.834 19.689 -12.061 1.00 36.59 162 GLY A C 1
ATOM 1253 O O . GLY A 1 162 ? -7.825 20.683 -11.344 1.00 36.59 162 GLY A O 1
ATOM 1254 N N . LYS A 1 163 ? -8.939 19.119 -12.561 1.00 41.88 163 LYS A N 1
ATOM 1255 C CA . LYS A 1 163 ? -10.342 19.515 -12.328 1.00 41.88 163 LYS A CA 1
ATOM 1256 C C . LYS A 1 163 ? -10.615 19.945 -10.874 1.00 41.88 163 LYS A C 1
ATOM 1258 O O . LYS A 1 163 ? -10.006 19.368 -9.972 1.00 41.88 163 LYS A O 1
ATOM 1263 N N . PRO A 1 164 ? -11.541 20.897 -10.643 1.00 45.16 164 PRO A N 1
ATOM 1264 C CA . PRO A 1 164 ? -11.807 21.416 -9.309 1.00 45.16 164 PRO A CA 1
ATOM 1265 C C . PRO A 1 164 ? -12.247 20.279 -8.383 1.00 45.16 164 PRO A C 1
ATOM 1267 O O . PRO A 1 164 ? -13.235 19.590 -8.633 1.00 45.16 164 PRO A O 1
ATOM 1270 N N . THR A 1 165 ? -11.458 20.071 -7.333 1.00 55.31 165 THR A N 1
ATOM 1271 C CA . THR A 1 165 ? -11.823 19.307 -6.141 1.00 55.31 165 THR A CA 1
ATOM 1272 C C . THR A 1 165 ? -13.026 19.957 -5.441 1.00 55.31 165 THR A C 1
ATOM 1274 O O . THR A 1 165 ? -13.281 21.146 -5.662 1.00 55.31 165 THR A O 1
ATOM 1277 N N . PRO A 1 166 ? -13.766 19.207 -4.601 1.00 52.25 166 PRO A N 1
ATOM 1278 C CA . PRO A 1 166 ? -14.884 19.745 -3.826 1.00 52.25 166 PRO A CA 1
ATOM 1279 C C . PRO A 1 166 ? -14.463 21.007 -3.061 1.00 52.25 166 PRO A C 1
ATOM 1281 O O . PRO A 1 166 ? -13.306 21.115 -2.649 1.00 52.25 166 PRO A O 1
ATOM 1284 N N . SER A 1 167 ? -15.370 21.981 -2.924 1.00 59.12 167 SER A N 1
ATOM 1285 C CA . SER A 1 167 ? -15.045 23.304 -2.377 1.00 59.12 167 SER A CA 1
ATOM 1286 C C . SER A 1 167 ? -14.367 23.178 -1.008 1.00 59.12 167 SER A C 1
ATOM 1288 O O . SER A 1 167 ? -14.738 22.325 -0.203 1.00 59.12 167 SER A O 1
ATOM 1290 N N . GLY A 1 168 ? -13.379 24.029 -0.715 1.00 58.66 168 GLY A N 1
ATOM 1291 C CA . GLY A 1 168 ? -12.611 23.971 0.540 1.00 58.66 168 GLY A CA 1
ATOM 1292 C C . GLY A 1 168 ? -13.470 23.981 1.815 1.00 58.66 168 GLY A C 1
ATOM 1293 O O . GLY A 1 168 ? -13.024 23.523 2.857 1.00 58.66 168 GLY A O 1
ATOM 1294 N N . GLN A 1 169 ? -14.731 24.417 1.731 1.00 55.59 169 GLN A N 1
ATOM 1295 C CA . GLN A 1 169 ? -15.707 24.319 2.819 1.00 55.59 169 GLN A CA 1
ATOM 1296 C C . GLN A 1 169 ? -16.186 22.884 3.092 1.00 55.59 169 GLN A C 1
ATOM 1298 O O . GLN A 1 169 ? -16.369 22.518 4.250 1.00 55.59 169 GLN A O 1
ATOM 1303 N N . GLN A 1 170 ? -16.378 22.062 2.056 1.00 55.12 170 GLN A N 1
ATOM 1304 C CA . GLN A 1 170 ? -16.717 20.643 2.219 1.00 55.12 170 GLN A CA 1
ATOM 1305 C C . GLN A 1 170 ? -15.527 19.860 2.776 1.00 55.12 170 GLN A C 1
ATOM 1307 O O . GLN A 1 170 ? -15.715 18.979 3.609 1.00 55.12 170 GLN A O 1
ATOM 1312 N N . ILE A 1 171 ? -14.312 20.241 2.375 1.00 59.44 171 ILE A N 1
ATOM 1313 C CA . ILE A 1 171 ? -13.066 19.666 2.890 1.00 59.44 171 ILE A CA 1
ATOM 1314 C C . ILE A 1 171 ? -12.882 20.037 4.368 1.00 59.44 171 ILE A C 1
ATOM 1316 O O . ILE A 1 171 ? -12.742 19.142 5.186 1.00 59.44 171 ILE A O 1
ATOM 1320 N N . ALA A 1 172 ? -13.024 21.311 4.747 1.00 59.47 172 ALA A N 1
ATOM 1321 C CA . ALA A 1 172 ? -12.899 21.744 6.144 1.00 59.47 172 ALA A CA 1
ATOM 1322 C C . ALA A 1 172 ? -13.965 21.135 7.076 1.00 59.47 172 ALA A C 1
ATOM 1324 O O . ALA A 1 172 ? -13.718 20.899 8.260 1.00 59.47 172 ALA A O 1
ATOM 1325 N N . ARG A 1 173 ? -15.173 20.877 6.560 1.00 68.62 173 ARG A N 1
ATOM 1326 C CA . ARG A 1 173 ? -16.217 20.171 7.311 1.00 68.62 173 ARG A CA 1
ATOM 1327 C C . ARG A 1 173 ? -15.870 18.694 7.483 1.00 68.62 173 ARG A C 1
ATOM 1329 O O . ARG A 1 173 ? -15.939 18.191 8.599 1.00 68.62 173 ARG A O 1
ATOM 1336 N N . MET A 1 174 ? -15.439 18.043 6.405 1.00 64.88 174 MET A N 1
ATOM 1337 C CA . MET A 1 174 ? -14.989 16.654 6.429 1.00 64.88 174 MET A CA 1
ATOM 1338 C C . MET A 1 174 ? -13.766 16.469 7.337 1.00 64.88 174 MET A C 1
ATOM 1340 O O . MET A 1 174 ? -13.700 15.480 8.048 1.00 64.88 174 MET A O 1
ATOM 1344 N N . GLU A 1 175 ? -12.840 17.430 7.381 1.00 61.25 175 GLU A N 1
ATOM 1345 C CA . GLU A 1 175 ? -11.671 17.439 8.273 1.00 61.25 175 GLU A CA 1
ATOM 1346 C C . GLU A 1 175 ? -12.061 17.499 9.748 1.00 61.25 175 GLU A C 1
ATOM 1348 O O . GLU A 1 175 ? -11.520 16.748 10.555 1.00 61.25 175 GLU A O 1
ATOM 1353 N N . ARG A 1 176 ? -13.021 18.360 10.112 1.00 70.31 176 ARG A N 1
ATOM 1354 C CA . ARG A 1 176 ? -13.534 18.403 11.489 1.00 70.31 176 ARG A CA 1
ATOM 1355 C C . ARG A 1 176 ? -14.250 17.115 11.858 1.00 70.31 176 ARG A C 1
ATOM 1357 O O .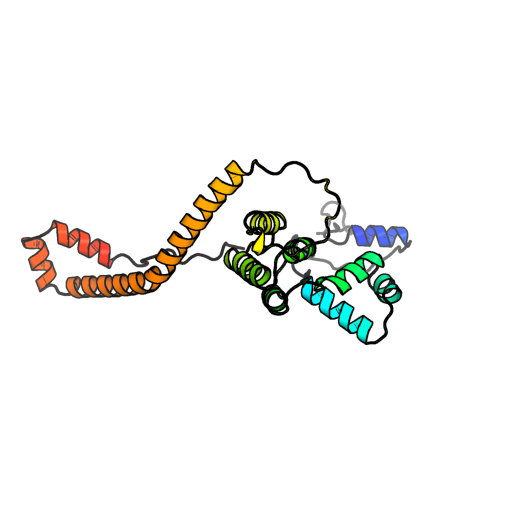 ARG A 1 176 ? -14.059 16.624 12.964 1.00 70.31 176 ARG A O 1
ATOM 1364 N N . GLU A 1 177 ? -15.053 16.579 10.943 1.00 75.75 177 GLU A N 1
ATOM 1365 C CA . GLU A 1 177 ? -15.782 15.330 11.161 1.00 75.75 177 GLU A CA 1
ATOM 1366 C C . GLU A 1 177 ? -14.809 14.142 11.295 1.00 75.75 177 GLU A C 1
ATOM 1368 O O . GLU A 1 177 ? -14.954 13.359 12.228 1.00 75.75 177 GLU A O 1
ATOM 1373 N N . LEU A 1 178 ? -13.756 14.062 10.469 1.00 70.62 178 LEU A N 1
ATOM 1374 C CA . LEU A 1 178 ? -12.706 13.037 10.554 1.00 70.62 178 LEU A CA 1
ATOM 1375 C C . LEU A 1 178 ? -11.854 13.157 11.820 1.00 70.62 178 LEU A C 1
ATOM 1377 O O . LEU A 1 178 ? -11.625 12.152 12.485 1.00 70.62 178 LEU A O 1
ATOM 1381 N N . ALA A 1 179 ? -11.396 14.360 12.175 1.00 68.44 179 ALA A N 1
ATOM 1382 C CA . ALA A 1 179 ? -10.583 14.573 13.373 1.00 68.44 179 ALA A CA 1
ATOM 1383 C C . ALA A 1 179 ? -11.369 14.271 14.660 1.00 68.44 179 ALA A C 1
ATOM 1385 O O . ALA A 1 179 ? -10.831 13.674 15.599 1.00 68.44 179 ALA A O 1
ATOM 1386 N N . ALA A 1 180 ? -12.654 14.643 14.689 1.00 73.62 180 ALA A N 1
ATOM 1387 C CA . ALA A 1 180 ? -13.559 14.298 15.777 1.00 73.62 180 ALA A CA 1
ATOM 1388 C C . ALA A 1 180 ? -13.776 12.780 15.858 1.00 73.62 180 ALA A C 1
ATOM 1390 O O . ALA A 1 180 ? -13.619 12.213 16.939 1.00 73.62 180 ALA A O 1
ATOM 1391 N N . LEU A 1 181 ? -14.045 12.113 14.726 1.00 75.44 181 LEU A N 1
ATOM 1392 C CA . LEU A 1 181 ? -14.189 10.655 14.690 1.00 75.44 181 LEU A CA 1
ATOM 1393 C C . LEU A 1 181 ? -12.919 9.953 15.163 1.00 75.44 181 LEU A C 1
ATOM 1395 O O . LEU A 1 181 ? -12.993 9.014 15.942 1.00 75.44 181 LEU A O 1
ATOM 1399 N N . GLN A 1 182 ? -11.752 10.412 14.720 1.00 67.12 182 GLN A N 1
ATOM 1400 C CA . GLN A 1 182 ? -10.483 9.769 15.035 1.00 67.12 182 GLN A CA 1
ATOM 1401 C C . GLN A 1 182 ? -10.118 9.912 16.516 1.00 67.12 182 GLN A C 1
ATOM 1403 O O . GLN A 1 182 ? -9.618 8.967 17.121 1.00 67.12 182 GLN A O 1
ATOM 1408 N N . THR A 1 183 ? -10.423 11.063 17.121 1.00 72.31 183 THR A N 1
ATOM 1409 C CA . THR A 1 183 ? -10.245 11.271 18.565 1.00 72.31 183 THR A CA 1
ATOM 1410 C C . THR A 1 183 ? -11.231 10.411 19.358 1.00 72.31 183 THR A C 1
ATOM 1412 O O . THR A 1 183 ? -10.849 9.805 20.356 1.00 72.31 183 THR A O 1
ATOM 1415 N N . GLN A 1 184 ? -12.478 10.296 18.888 1.00 69.25 184 GLN A N 1
ATOM 1416 C CA . GLN A 1 184 ? -13.483 9.443 19.513 1.00 69.25 184 GLN A CA 1
ATOM 1417 C C . GLN A 1 184 ? -13.094 7.960 19.432 1.00 69.25 184 GLN A C 1
ATOM 1419 O O . GLN A 1 184 ? -13.102 7.286 20.457 1.00 69.25 184 GLN A O 1
ATOM 1424 N N . VAL A 1 185 ? -12.676 7.468 18.261 1.00 71.12 185 VAL A N 1
ATOM 1425 C CA . VAL A 1 185 ? -12.211 6.083 18.071 1.00 71.12 185 VAL A CA 1
ATOM 1426 C C . VAL A 1 185 ? -11.014 5.793 18.968 1.00 71.12 185 VAL A C 1
ATOM 1428 O O . VAL A 1 185 ? -11.059 4.826 19.716 1.00 71.12 185 VAL A O 1
ATOM 1431 N N . LYS A 1 186 ? -10.003 6.668 18.995 1.00 70.12 186 LYS A N 1
ATOM 1432 C CA . LYS A 1 186 ? -8.816 6.470 19.835 1.00 70.12 186 LYS A CA 1
ATOM 1433 C C . LYS A 1 186 ? -9.149 6.442 21.332 1.00 70.12 186 LYS A C 1
ATOM 1435 O O . LYS A 1 186 ? -8.643 5.594 22.055 1.00 70.12 186 LYS A O 1
ATOM 1440 N N . SER A 1 187 ? -10.050 7.318 21.789 1.00 73.75 187 SER A N 1
ATOM 1441 C CA . SER A 1 187 ? -10.513 7.310 23.186 1.00 73.75 187 SER A CA 1
ATOM 1442 C C . SER A 1 187 ? -11.281 6.034 23.549 1.00 73.75 187 SER A C 1
ATOM 1444 O O . SER A 1 187 ? -11.159 5.521 24.662 1.00 73.75 187 SER A O 1
ATOM 1446 N N . VAL A 1 188 ? -12.044 5.488 22.595 1.00 71.44 188 VAL A N 1
ATOM 1447 C CA . VAL A 1 188 ? -12.757 4.222 22.772 1.00 71.44 188 VAL A CA 1
ATOM 1448 C C . VAL A 1 188 ? -11.767 3.063 22.773 1.00 71.44 188 VAL A C 1
ATOM 1450 O O . VAL A 1 188 ? -11.847 2.235 23.666 1.00 71.44 188 VAL A O 1
ATOM 1453 N N . GLU A 1 189 ? -10.802 3.020 21.855 1.00 71.94 189 GLU A N 1
ATOM 1454 C CA . GLU A 1 189 ? -9.767 1.977 21.790 1.00 71.94 189 GLU A CA 1
ATOM 1455 C C . GLU A 1 189 ? -8.906 1.918 23.059 1.00 71.94 189 GLU A C 1
ATOM 1457 O O . GLU A 1 189 ? -8.663 0.827 23.577 1.00 71.94 189 GLU A O 1
ATOM 1462 N N . GLU A 1 190 ? -8.493 3.072 23.598 1.00 74.06 190 GLU A N 1
ATOM 1463 C CA . GLU A 1 190 ? -7.709 3.154 24.840 1.00 74.06 190 GLU A CA 1
ATOM 1464 C C . GLU A 1 190 ? -8.466 2.569 26.045 1.00 74.06 190 GLU A C 1
ATOM 1466 O O . GLU A 1 190 ? -7.860 1.932 26.910 1.00 74.06 190 GLU A O 1
ATOM 1471 N N . THR A 1 191 ? -9.792 2.731 26.084 1.00 75.94 191 THR A N 1
ATOM 1472 C CA . THR A 1 191 ? -10.628 2.267 27.205 1.00 75.94 191 THR A CA 1
ATOM 1473 C C . THR A 1 191 ? -11.210 0.866 26.965 1.00 75.94 191 THR A C 1
ATOM 1475 O O . THR A 1 191 ? -11.451 0.123 27.915 1.00 75.94 191 THR A O 1
ATOM 1478 N N . TYR A 1 192 ? -11.354 0.447 25.702 1.00 76.00 192 TYR A N 1
ATOM 1479 C CA . TYR A 1 192 ? -12.008 -0.801 25.291 1.00 76.00 192 TYR A CA 1
ATOM 1480 C C . TYR A 1 192 ? -11.379 -2.036 25.935 1.00 76.00 192 TYR A C 1
ATOM 1482 O O . TYR A 1 192 ? -12.092 -2.910 26.425 1.00 76.00 192 TYR A O 1
ATOM 1490 N N . GLY A 1 193 ? -10.044 -2.108 25.980 1.00 75.44 193 GLY A N 1
ATOM 1491 C CA . GLY A 1 193 ? -9.345 -3.244 26.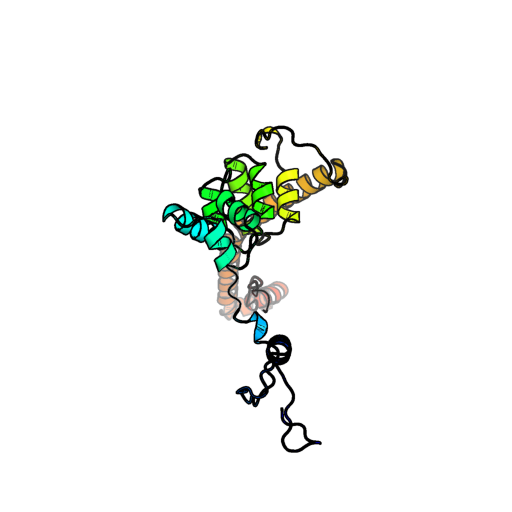587 1.00 75.44 193 GLY A CA 1
ATOM 1492 C C . GLY A 1 193 ? -9.596 -3.369 28.094 1.00 75.44 193 GLY A C 1
ATOM 1493 O O . GLY A 1 193 ? -9.826 -4.470 28.598 1.00 75.44 193 GLY A O 1
ATOM 1494 N N . ILE A 1 194 ? -9.587 -2.242 28.809 1.00 79.94 194 ILE A N 1
ATOM 1495 C CA . ILE A 1 194 ? -9.790 -2.195 30.263 1.00 79.94 194 ILE A CA 1
ATOM 1496 C C . ILE A 1 194 ? -11.257 -2.476 30.604 1.00 79.94 194 ILE A C 1
ATOM 1498 O O . ILE A 1 194 ? -11.541 -3.291 31.484 1.00 79.94 194 ILE A O 1
ATOM 1502 N N . ASP A 1 195 ? -12.191 -1.870 29.874 1.00 79.25 195 ASP A N 1
ATOM 1503 C CA . ASP A 1 195 ? -13.625 -2.055 30.095 1.00 79.25 195 ASP A CA 1
ATOM 1504 C C . ASP A 1 195 ? -14.064 -3.486 29.789 1.00 79.25 195 ASP A C 1
ATOM 1506 O O . ASP A 1 195 ? -14.818 -4.079 30.562 1.00 79.25 195 ASP A O 1
ATOM 1510 N N . ASN A 1 196 ? -13.546 -4.094 28.718 1.00 81.19 196 ASN A N 1
ATOM 1511 C CA . ASN A 1 196 ? -13.845 -5.487 28.394 1.00 81.19 196 ASN A CA 1
ATOM 1512 C C . ASN A 1 196 ? -13.345 -6.440 29.494 1.00 81.19 196 ASN A C 1
ATOM 1514 O O . ASN A 1 196 ? -14.064 -7.358 29.901 1.00 81.19 196 ASN A O 1
ATOM 1518 N N . LEU A 1 197 ? -12.158 -6.177 30.056 1.00 80.19 197 LEU A N 1
ATOM 1519 C CA . LEU A 1 197 ? -11.643 -6.930 31.198 1.00 80.19 197 LEU A CA 1
ATOM 1520 C C . LEU A 1 197 ? -12.538 -6.764 32.435 1.00 80.19 197 LEU A C 1
ATOM 1522 O O . LEU A 1 197 ? -12.923 -7.762 33.050 1.00 80.19 197 LEU A O 1
ATOM 1526 N N . HIS A 1 198 ? -12.907 -5.530 32.789 1.00 84.19 198 HIS A N 1
ATOM 1527 C CA . HIS A 1 198 ? -13.794 -5.256 33.923 1.00 84.19 198 HIS A CA 1
ATOM 1528 C C . HIS A 1 198 ? -15.162 -5.928 33.762 1.00 84.19 198 HIS A C 1
ATOM 1530 O O . HIS A 1 198 ? -15.643 -6.566 34.701 1.00 84.19 198 HIS A O 1
ATOM 1536 N N . LEU A 1 199 ? -15.766 -5.847 32.576 1.00 85.19 199 LEU A N 1
ATOM 1537 C CA . LEU A 1 199 ? -17.053 -6.474 32.274 1.00 85.19 199 LEU A CA 1
ATOM 1538 C C . LEU A 1 199 ? -16.964 -8.004 32.305 1.00 85.19 199 LEU A C 1
ATOM 1540 O O . LEU A 1 199 ? -17.865 -8.655 32.833 1.00 85.19 199 LEU A O 1
ATOM 1544 N N . THR A 1 200 ? -15.859 -8.586 31.831 1.00 84.44 200 THR A N 1
ATOM 1545 C CA . THR A 1 200 ? -15.618 -10.037 31.898 1.00 84.44 200 THR A CA 1
ATOM 1546 C C . THR A 1 200 ? -15.528 -10.517 33.346 1.00 84.44 200 THR A C 1
ATOM 1548 O O . THR A 1 200 ? -16.154 -11.513 33.721 1.00 84.44 200 THR A O 1
ATOM 1551 N N . VAL A 1 201 ? -14.800 -9.785 34.195 1.00 86.12 201 VAL A N 1
ATOM 1552 C CA . VAL A 1 201 ? -14.690 -10.093 35.629 1.00 86.12 201 VAL A CA 1
ATOM 1553 C C . VAL A 1 201 ? -16.036 -9.912 36.335 1.00 86.12 201 VAL A C 1
ATOM 1555 O O . VAL A 1 201 ? -16.438 -10.782 37.110 1.00 86.12 201 VAL A O 1
ATOM 1558 N N . ALA A 1 202 ? -16.759 -8.825 36.050 1.00 87.62 202 ALA A N 1
ATOM 1559 C CA . ALA A 1 202 ? -18.077 -8.557 36.621 1.00 87.62 202 ALA A CA 1
ATOM 1560 C C . ALA A 1 202 ? -19.088 -9.651 36.248 1.00 87.62 202 ALA A C 1
ATOM 1562 O O . ALA A 1 202 ? -19.765 -10.181 37.132 1.00 87.62 202 ALA A O 1
ATOM 1563 N N . ARG A 1 203 ? -19.128 -10.070 34.975 1.00 87.81 203 ARG A N 1
ATOM 1564 C CA . ARG A 1 203 ? -19.925 -11.221 34.528 1.00 87.81 203 ARG A CA 1
ATOM 1565 C C . ARG A 1 203 ? -19.563 -12.477 35.316 1.00 87.81 203 ARG A C 1
ATOM 1567 O O . ARG A 1 203 ? -20.450 -13.135 35.857 1.00 87.81 203 ARG A O 1
ATOM 1574 N N . GLY A 1 204 ? -18.273 -12.807 35.403 1.00 85.62 204 GLY A N 1
ATOM 1575 C CA . GLY A 1 204 ? -17.804 -13.986 36.136 1.00 85.62 204 GLY A CA 1
ATOM 1576 C C . GLY A 1 204 ? -18.210 -13.962 37.613 1.00 85.62 204 GLY A C 1
ATOM 1577 O O . GLY A 1 204 ? -18.595 -14.989 38.177 1.00 85.62 204 GLY A O 1
ATOM 1578 N N . TYR A 1 205 ? -18.196 -12.781 38.234 1.00 88.56 205 TYR A N 1
ATOM 1579 C CA . TYR A 1 205 ? -18.668 -12.595 39.602 1.00 88.56 205 TYR A CA 1
ATOM 1580 C C . TYR A 1 205 ? -20.178 -12.826 39.735 1.00 88.56 205 TYR A C 1
ATOM 1582 O O . TYR A 1 205 ? -20.596 -13.558 40.633 1.00 88.56 205 TYR A O 1
ATOM 1590 N N . VAL A 1 206 ? -20.993 -12.272 38.831 1.00 90.00 206 VAL A N 1
ATOM 1591 C CA . VAL A 1 206 ? -22.452 -12.488 38.813 1.00 90.00 206 VAL A CA 1
ATOM 1592 C C . VAL A 1 206 ? -22.784 -13.968 38.609 1.00 90.00 206 VAL A C 1
ATOM 1594 O O . VAL A 1 206 ? -23.588 -14.519 39.358 1.00 90.00 206 VAL A O 1
ATOM 1597 N N . ALA A 1 207 ? -22.105 -14.652 37.685 1.00 88.56 207 ALA A N 1
ATOM 1598 C CA . ALA A 1 207 ? -22.272 -16.092 37.482 1.00 88.56 207 ALA A CA 1
ATOM 1599 C C . ALA A 1 207 ? -21.940 -16.891 38.757 1.00 88.56 207 ALA A C 1
ATOM 1601 O O . ALA A 1 207 ? -22.695 -17.775 39.169 1.00 88.56 207 ALA A O 1
ATOM 1602 N N . LYS A 1 208 ? -20.850 -16.536 39.449 1.00 89.56 208 LYS A N 1
ATOM 1603 C CA . LYS A 1 208 ? -20.471 -17.155 40.728 1.00 89.56 208 LYS A CA 1
ATOM 1604 C C . LYS A 1 208 ? -21.479 -16.867 41.846 1.00 89.56 208 LYS A C 1
ATOM 1606 O O . LYS A 1 208 ? -21.714 -17.728 42.692 1.00 89.56 208 LYS A O 1
ATOM 1611 N N . LEU A 1 209 ? -22.075 -15.676 4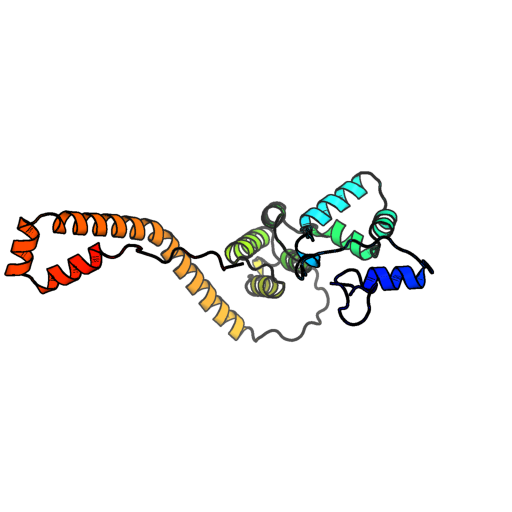1.858 1.00 90.12 209 LEU A N 1
ATOM 1612 C CA . LEU A 1 209 ? -23.112 -15.288 42.811 1.00 90.12 209 LEU A CA 1
ATOM 1613 C C . LEU A 1 209 ? -24.397 -16.105 42.595 1.00 90.12 209 LEU A C 1
ATOM 1615 O O . LEU A 1 209 ? -24.969 -16.610 43.562 1.00 90.12 209 LEU A O 1
ATOM 1619 N N . LEU A 1 210 ? -24.798 -16.305 41.335 1.00 88.75 210 LEU A N 1
ATOM 1620 C CA . LEU A 1 210 ? -25.950 -17.129 40.955 1.00 88.75 210 LEU A CA 1
ATOM 1621 C C . LEU A 1 210 ? -25.720 -18.635 41.152 1.00 88.75 210 LEU A C 1
ATOM 1623 O O . LEU A 1 210 ? -26.679 -19.370 41.362 1.00 88.75 210 LEU A O 1
ATOM 1627 N N . ALA A 1 211 ? -24.473 -19.108 41.179 1.00 89.94 211 ALA A N 1
ATOM 1628 C CA . ALA A 1 211 ? -24.174 -20.493 41.553 1.00 89.94 211 ALA A CA 1
ATOM 1629 C C . ALA A 1 211 ? -24.490 -20.800 43.036 1.00 89.94 211 ALA A C 1
ATOM 1631 O O . ALA A 1 211 ? -24.575 -21.964 43.434 1.00 89.94 211 ALA A O 1
ATOM 1632 N N . ASN A 1 212 ? -24.671 -19.777 43.884 1.00 92.94 212 ASN A N 1
ATOM 1633 C CA . ASN A 1 212 ? -25.017 -19.957 45.290 1.00 92.94 212 ASN A CA 1
ATOM 1634 C C . ASN A 1 212 ? -26.540 -19.988 45.504 1.00 92.94 212 ASN A C 1
ATOM 1636 O O . ASN A 1 212 ? -27.207 -18.953 45.568 1.00 92.94 212 ASN A O 1
ATOM 1640 N N . ASN A 1 213 ? -27.075 -21.187 45.749 1.00 90.06 213 ASN A N 1
ATOM 1641 C CA . ASN A 1 213 ? -28.507 -21.431 45.972 1.00 90.06 213 ASN A CA 1
ATOM 1642 C C . ASN A 1 213 ? -29.147 -20.560 47.070 1.00 90.06 213 ASN A C 1
ATOM 1644 O O . ASN A 1 213 ? -30.333 -20.237 46.988 1.00 90.06 213 ASN A O 1
ATOM 1648 N N . ARG A 1 214 ? -28.391 -20.162 48.105 1.00 91.31 214 ARG A N 1
ATOM 1649 C CA . ARG A 1 214 ? -28.916 -19.287 49.171 1.00 91.31 214 ARG A CA 1
ATOM 1650 C C . ARG A 1 214 ? -29.187 -17.878 48.653 1.00 91.31 214 ARG A C 1
ATOM 1652 O O . ARG A 1 214 ? -30.197 -17.284 49.021 1.00 91.31 214 ARG A O 1
ATOM 1659 N N . VAL A 1 215 ? -28.299 -17.369 47.800 1.00 89.00 215 VAL A N 1
ATOM 1660 C CA . VAL A 1 215 ? -28.404 -16.029 47.215 1.00 89.00 215 VAL A CA 1
ATOM 1661 C C . VAL A 1 215 ? -29.519 -15.994 46.177 1.00 89.00 215 VAL A C 1
ATOM 1663 O O . VAL A 1 215 ? -30.355 -15.097 46.223 1.00 89.00 215 VAL A O 1
ATOM 1666 N N . VAL A 1 216 ? -29.613 -17.019 45.326 1.00 90.88 216 VAL A N 1
ATOM 1667 C CA . VAL A 1 216 ? -30.705 -17.151 44.347 1.00 90.88 216 VAL A CA 1
ATOM 1668 C C . VAL A 1 216 ? -32.068 -17.199 45.032 1.00 90.88 216 VAL A C 1
ATOM 1670 O O . VAL A 1 216 ? -32.976 -16.474 44.639 1.00 90.88 216 VAL A O 1
ATOM 1673 N N . ARG A 1 217 ? -32.218 -17.996 46.099 1.00 90.31 217 ARG A N 1
ATOM 1674 C CA . ARG A 1 217 ? -33.483 -18.077 46.847 1.00 90.31 217 ARG A CA 1
ATOM 1675 C C . ARG A 1 217 ? -33.849 -16.743 47.505 1.00 90.31 217 ARG A C 1
ATOM 1677 O O . ARG A 1 217 ? -35.022 -16.376 47.521 1.00 90.31 217 ARG A O 1
ATOM 1684 N N . TRP A 1 218 ? -32.863 -16.011 48.027 1.00 93.56 218 TRP A N 1
ATOM 1685 C CA . TRP A 1 218 ? -33.094 -14.686 48.603 1.00 93.56 218 TRP A CA 1
ATOM 1686 C C . TRP A 1 218 ? -33.534 -13.669 47.539 1.00 93.56 218 TRP A C 1
ATOM 1688 O O . TRP A 1 218 ? -34.541 -12.990 47.748 1.00 93.56 218 TRP A O 1
ATOM 1698 N N . LEU A 1 219 ? -32.845 -13.631 46.390 1.00 90.06 219 LEU A N 1
ATOM 1699 C CA . LEU A 1 219 ? -33.175 -12.769 45.249 1.00 90.06 219 LEU A CA 1
ATOM 1700 C C . LEU A 1 219 ? -34.564 -13.084 44.686 1.00 90.06 219 LEU A C 1
ATOM 1702 O O . LEU A 1 219 ? -35.357 -12.173 44.496 1.00 90.06 219 LEU A O 1
ATOM 1706 N N . ALA A 1 220 ? -34.913 -14.362 44.526 1.00 88.56 220 ALA A N 1
ATOM 1707 C CA . ALA A 1 220 ? -36.237 -14.771 44.056 1.00 88.56 220 ALA A CA 1
ATOM 1708 C C . ALA A 1 220 ? -37.379 -14.316 44.983 1.00 88.56 220 ALA A C 1
ATOM 1710 O O . ALA A 1 220 ? -38.495 -14.111 44.524 1.00 88.56 220 ALA A O 1
ATOM 1711 N N . THR A 1 221 ? -37.104 -14.166 46.284 1.00 91.38 221 THR A N 1
ATOM 1712 C CA . THR A 1 221 ? -38.122 -13.798 47.282 1.00 91.38 221 THR A CA 1
ATOM 1713 C C . THR A 1 221 ? -38.254 -12.283 47.453 1.00 91.38 221 THR A C 1
ATOM 1715 O O . THR A 1 221 ? -39.352 -11.793 47.690 1.00 91.38 221 THR A O 1
ATOM 1718 N N . HIS A 1 222 ? -37.146 -11.538 47.361 1.00 89.94 222 HIS A N 1
ATOM 1719 C CA . HIS A 1 222 ? -37.123 -10.105 47.682 1.00 89.94 222 HIS A CA 1
ATOM 1720 C C . HIS A 1 222 ? -36.965 -9.196 46.459 1.00 89.94 222 HIS A C 1
ATOM 1722 O O . HIS A 1 222 ? -37.330 -8.028 46.544 1.00 89.94 222 HIS A O 1
ATOM 1728 N N . GLN A 1 223 ? -36.370 -9.684 45.366 1.00 88.00 223 GLN A N 1
ATOM 1729 C CA . GLN A 1 223 ? -35.893 -8.881 44.234 1.00 88.00 223 GLN A CA 1
ATOM 1730 C C . GLN A 1 223 ? -35.893 -9.704 42.929 1.00 88.00 223 GLN A C 1
ATOM 1732 O O . GLN A 1 223 ? -34.847 -9.988 42.338 1.00 88.00 223 GLN A O 1
ATOM 1737 N N . GLN A 1 224 ? -37.085 -10.121 42.494 1.00 87.62 224 GLN A N 1
ATOM 1738 C CA . GLN A 1 224 ? -37.260 -11.016 41.345 1.00 87.62 224 GLN A CA 1
ATOM 1739 C C . GLN A 1 224 ? -36.819 -10.377 40.016 1.00 87.62 224 GLN A C 1
ATOM 1741 O O . GLN A 1 224 ? -36.231 -11.062 39.177 1.00 87.62 224 GLN A O 1
ATOM 1746 N N . ASP A 1 225 ? -37.017 -9.066 39.858 1.00 87.62 225 ASP A N 1
ATOM 1747 C CA . ASP A 1 225 ? -36.618 -8.330 38.652 1.00 87.62 225 ASP A CA 1
ATOM 1748 C C . ASP A 1 225 ? -35.096 -8.385 38.450 1.00 87.62 225 ASP A C 1
ATOM 1750 O O . ASP A 1 225 ? -34.617 -8.745 37.373 1.00 87.62 225 ASP A O 1
ATOM 1754 N N . TYR A 1 226 ? -34.322 -8.156 39.517 1.00 88.25 226 TYR A N 1
ATOM 1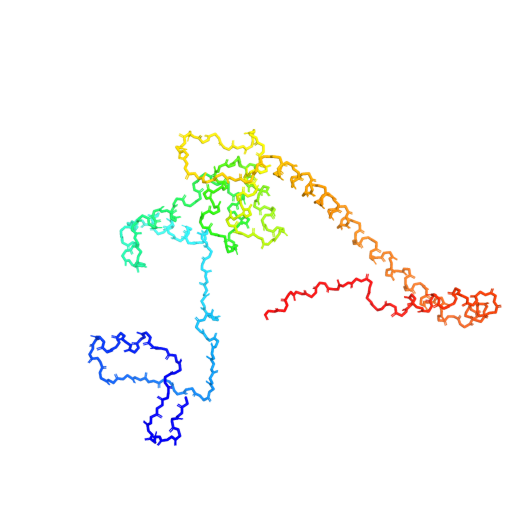755 C CA . TYR A 1 226 ? -32.858 -8.229 39.483 1.00 88.25 226 TYR A CA 1
ATOM 1756 C C . TYR A 1 226 ? -32.331 -9.639 39.221 1.00 88.25 226 TYR A C 1
ATOM 1758 O O . TYR A 1 226 ? -31.304 -9.793 38.562 1.00 88.25 226 TYR A O 1
ATOM 1766 N N . LEU A 1 227 ? -33.020 -10.677 39.709 1.00 88.69 227 LEU A N 1
ATOM 1767 C CA . LEU A 1 227 ? -32.635 -12.060 39.428 1.00 88.69 227 LEU A CA 1
ATOM 1768 C C . LEU A 1 227 ? -32.665 -12.344 37.920 1.00 88.69 227 LEU A C 1
ATOM 1770 O O . LEU A 1 227 ? -31.737 -12.964 37.404 1.00 88.69 227 LEU A O 1
ATOM 1774 N N . SER A 1 228 ? -33.699 -11.857 37.227 1.00 87.94 228 SER A N 1
ATOM 1775 C CA . SER A 1 228 ? -33.845 -12.047 35.781 1.00 87.94 228 SER A CA 1
ATOM 1776 C C . SER A 1 228 ? -32.742 -11.342 34.981 1.00 87.94 228 SER A C 1
ATOM 1778 O O . SER A 1 228 ? -32.210 -11.907 34.026 1.00 87.94 228 SER A O 1
ATOM 1780 N N . GLU A 1 229 ? -32.337 -10.143 35.408 1.00 90.19 229 GLU A N 1
ATOM 1781 C CA . GLU A 1 229 ? -31.254 -9.389 34.770 1.00 90.19 229 GLU A CA 1
ATOM 1782 C C . GLU A 1 229 ? -29.884 -10.020 35.046 1.00 90.19 229 GLU A C 1
ATOM 1784 O O . GLU A 1 229 ? -29.063 -10.150 34.140 1.00 90.19 229 GLU A O 1
ATOM 1789 N N . PHE A 1 230 ? -29.633 -10.489 36.271 1.00 90.19 230 PHE A N 1
ATOM 1790 C CA . PHE A 1 230 ? -28.387 -11.183 36.601 1.00 90.19 230 PHE A CA 1
ATOM 1791 C C . PHE A 1 230 ? -28.233 -12.500 35.844 1.00 90.19 230 PHE A C 1
ATOM 1793 O O . PHE A 1 230 ? -27.120 -12.824 35.428 1.00 90.19 230 PHE A O 1
ATOM 1800 N N . GLN A 1 231 ? -29.324 -13.244 35.640 1.00 87.12 231 GLN A N 1
ATOM 1801 C CA . GLN A 1 231 ? -29.312 -14.447 34.805 1.00 87.12 231 GLN A CA 1
ATOM 1802 C C . GLN A 1 231 ? -28.954 -14.104 33.359 1.00 87.12 231 GLN A C 1
ATOM 1804 O O . GLN A 1 231 ? -28.009 -14.685 32.828 1.00 87.12 231 GLN A O 1
ATOM 1809 N N . ARG A 1 232 ? -29.598 -13.082 32.774 1.00 87.25 232 ARG A N 1
ATOM 1810 C CA . ARG A 1 232 ? -29.240 -12.601 31.430 1.00 87.25 232 ARG A CA 1
ATOM 1811 C C . ARG A 1 232 ? -27.772 -12.210 31.329 1.00 87.25 232 ARG A C 1
ATOM 1813 O O . ARG A 1 232 ? -27.119 -12.620 30.383 1.00 87.25 232 ARG A O 1
ATOM 1820 N N . ILE A 1 233 ? -27.234 -11.468 32.300 1.00 86.81 233 ILE A N 1
ATOM 1821 C CA . ILE A 1 233 ? -25.821 -11.052 32.303 1.00 86.81 233 ILE A CA 1
ATOM 1822 C C . ILE A 1 233 ? -24.882 -12.265 32.370 1.00 86.81 233 ILE A C 1
ATOM 1824 O O . ILE A 1 233 ? -23.874 -12.303 31.663 1.00 86.81 233 ILE A O 1
ATOM 1828 N N . ALA A 1 234 ? -25.196 -13.265 33.196 1.00 85.56 234 ALA A N 1
ATOM 1829 C CA . ALA A 1 234 ? -24.385 -14.473 33.314 1.00 85.56 234 ALA A CA 1
ATOM 1830 C C . ALA A 1 234 ? -24.364 -15.299 32.013 1.00 85.56 234 ALA A C 1
ATOM 1832 O O . ALA A 1 234 ? -23.333 -15.891 31.693 1.00 85.56 234 ALA A O 1
ATOM 1833 N N . GLU A 1 235 ? -25.445 -15.286 31.234 1.00 85.06 235 GLU A N 1
ATOM 1834 C CA . GLU A 1 235 ? -25.585 -16.008 29.959 1.00 85.06 235 GLU A CA 1
ATOM 1835 C C . GLU A 1 235 ? -24.892 -15.322 28.762 1.00 85.06 235 GLU A C 1
ATOM 1837 O O . GLU A 1 235 ? -24.800 -15.913 27.690 1.00 85.06 235 GLU A O 1
ATOM 1842 N N . ILE A 1 236 ? -24.356 -14.102 28.914 1.00 82.44 236 ILE A N 1
ATOM 1843 C CA . ILE A 1 236 ? -23.651 -13.397 27.824 1.00 82.44 236 ILE A CA 1
ATOM 1844 C C . ILE A 1 236 ? -22.294 -14.057 27.539 1.00 82.44 236 ILE A C 1
ATOM 1846 O O . ILE A 1 236 ? -21.300 -13.744 28.189 1.00 82.44 236 ILE A O 1
ATOM 1850 N N . ASP A 1 237 ? -22.214 -14.936 26.543 1.00 67.25 237 ASP A N 1
ATOM 1851 C CA . ASP A 1 237 ? -20.968 -15.648 26.216 1.00 67.25 237 ASP A CA 1
ATOM 1852 C C . ASP A 1 237 ? -19.880 -14.776 25.574 1.00 67.25 237 ASP A C 1
ATOM 1854 O O . ASP A 1 237 ? -18.691 -15.037 25.766 1.00 67.25 237 ASP A O 1
ATOM 1858 N N . THR A 1 238 ? -20.256 -13.698 24.882 1.00 63.69 238 THR A N 1
ATOM 1859 C CA . THR A 1 238 ? -19.316 -12.770 24.236 1.00 63.69 238 THR A CA 1
ATOM 1860 C C . THR A 1 238 ? -19.707 -11.322 24.515 1.00 63.69 238 THR A C 1
ATOM 1862 O O . THR A 1 238 ? -20.773 -10.873 24.102 1.00 63.69 238 THR A O 1
ATOM 1865 N N . LEU A 1 239 ? -18.829 -10.573 25.190 1.00 66.81 239 LEU A N 1
ATOM 1866 C CA . LEU A 1 239 ? -19.034 -9.153 25.528 1.00 66.81 239 LEU A CA 1
ATOM 1867 C C . LEU A 1 239 ? -18.677 -8.188 24.383 1.00 66.81 239 LEU A C 1
ATOM 1869 O O . LEU A 1 239 ? -18.831 -6.978 24.521 1.00 66.81 239 LEU A O 1
ATOM 1873 N N . GLY A 1 240 ? -18.225 -8.712 23.246 1.00 59.03 240 GLY A N 1
ATOM 1874 C CA . GLY A 1 240 ? -17.996 -7.940 22.035 1.00 59.03 240 GLY A CA 1
ATOM 1875 C C . GLY A 1 240 ? -18.022 -8.840 20.803 1.00 59.03 240 GLY A C 1
ATOM 1876 O O . GLY A 1 240 ? -17.763 -10.042 20.925 1.00 59.03 240 GLY A O 1
ATOM 1877 N N . PRO A 1 241 ? -18.329 -8.289 19.618 1.00 45.59 241 PRO A N 1
ATOM 1878 C CA . PRO A 1 241 ? -18.078 -8.996 18.379 1.00 45.59 241 PRO A CA 1
ATOM 1879 C C . PRO A 1 241 ? -16.573 -9.257 18.304 1.00 45.59 241 PRO A C 1
ATOM 1881 O O . PRO A 1 241 ? -15.763 -8.329 18.318 1.00 45.59 241 PRO A O 1
ATOM 1884 N N . ILE A 1 242 ? -16.186 -10.530 18.232 1.00 44.25 242 ILE A N 1
ATOM 1885 C CA . ILE A 1 242 ? -14.919 -10.870 17.594 1.00 44.25 242 ILE A CA 1
ATOM 1886 C C . ILE A 1 242 ? -15.083 -10.293 16.194 1.00 44.25 242 ILE A C 1
ATOM 1888 O O . ILE A 1 242 ? -16.018 -10.678 15.495 1.00 44.25 242 ILE A O 1
ATOM 1892 N N . ALA A 1 243 ? -14.274 -9.298 15.834 1.00 41.22 243 ALA A N 1
ATOM 1893 C CA . ALA A 1 243 ? -14.200 -8.852 14.457 1.00 41.22 243 ALA A CA 1
ATOM 1894 C C . ALA A 1 243 ? -13.848 -10.094 13.637 1.00 41.22 243 ALA A C 1
ATOM 1896 O O . ALA A 1 243 ? -12.697 -10.531 13.633 1.00 41.22 243 ALA A O 1
ATOM 1897 N N . GLU A 1 244 ? -14.858 -10.722 13.033 1.00 32.22 244 GLU A N 1
ATOM 1898 C CA . GLU A 1 244 ? -14.615 -11.731 12.026 1.00 32.22 244 GLU A CA 1
ATOM 1899 C C . GLU A 1 244 ? -13.765 -11.025 10.970 1.00 32.22 244 GLU A C 1
ATOM 1901 O O . GLU A 1 244 ? -14.169 -9.965 10.469 1.00 32.22 244 GLU A O 1
ATOM 1906 N N . PRO A 1 245 ? -12.554 -11.530 10.673 1.00 37.50 245 PRO A N 1
ATOM 1907 C CA . PRO A 1 245 ? -11.842 -11.042 9.511 1.00 37.50 245 PRO A CA 1
ATOM 1908 C C . PRO A 1 245 ? -12.801 -11.198 8.325 1.00 37.50 245 PRO A C 1
ATOM 1910 O O . PRO A 1 245 ? -13.466 -12.235 8.243 1.00 37.50 245 PRO A O 1
ATOM 1913 N N . PRO A 1 246 ? -12.928 -10.182 7.451 1.00 36.00 246 PRO A N 1
ATOM 1914 C CA . PRO A 1 246 ? -13.854 -10.249 6.332 1.00 36.00 246 PRO A CA 1
ATOM 1915 C C . PRO A 1 246 ? -13.616 -11.566 5.599 1.00 36.00 246 PRO A C 1
ATOM 1917 O O . PRO A 1 246 ? -12.492 -11.847 5.175 1.00 36.00 246 PRO A O 1
ATOM 1920 N N . SER A 1 247 ? -14.663 -12.390 5.552 1.00 35.44 247 SER A N 1
ATOM 1921 C CA . SER A 1 247 ? -14.666 -13.672 4.861 1.00 35.44 247 SER A CA 1
ATOM 1922 C C . SER A 1 247 ? -14.112 -13.457 3.454 1.00 35.44 247 SER A C 1
ATOM 1924 O O . SER A 1 247 ? -14.638 -12.622 2.712 1.00 35.44 247 SER A O 1
ATOM 1926 N N . ALA A 1 248 ? -13.009 -14.152 3.177 1.00 36.47 248 ALA A N 1
ATOM 1927 C CA . ALA A 1 248 ? -12.221 -14.066 1.954 1.00 36.47 248 ALA A CA 1
ATOM 1928 C C . ALA A 1 248 ? -13.018 -14.418 0.692 1.00 36.47 248 ALA A C 1
ATOM 1930 O O . ALA A 1 248 ? -13.935 -15.265 0.788 1.00 36.47 248 ALA A O 1
#

Foldseek 3Di:
DADPVDPPDDDDLDCPVVVVVCVVVVPPDDDDDDDPDNPNPPPCPPPDDQALLNLLVVLLVCVVVPDDLVNVCVVVVHDSVVSVLSVCLCPQEAPLLSVLCNPANADSLLSVLLSQFANVLSNVLSVVCVVVVHRDNVSSVLSSLLDDPVGTDPDDDDDDDDPDDDPVVVSVVVSVVVVVVVVVVVVCVVCVVVVQVVLVVVLVVLLVQCVDPVSLVVCVVPPVPVSVVSVVSNPPPDPDPPPDDPDD

Sequence (248 aa):
MADEKNAGTWFLLDGHLRLEALKELGIAEVECLLASEDDTYTYNKRVNRIPPIQEHRMIARAMDRGVSSADIAAALNLQIESVLRRFRLLEGISSEAAEMLKDTPCSMKVFDILRQMTTVRQIEAADLMIGQNNFTVMFARALRAATSENQLAATKKGKGGGKPTPSGQQIARMERELAALQTQVKSVEETYGIDNLHLTVARGYVAKLLANNRVVRWLATHQQDYLSEFQRIAEIDTLGPIAEPPSA

Secondary structure (DSSP, 8-state):
-B-SSSTT-B---S-HHHHHHHHHTT---------SS--TTHHHHT--PPPHHHHHHHHHHHHHTT--HHHHHHHHT--HHHHHHHHTTTTTS-HHHHHHTTTS---HHHHHHHTTB-HHHHHHHHHHHHHTT---HHHHHHHHHTS-GGGB-----------PPSPHHHHHHHHHHHHHHHHHHHHHHHHH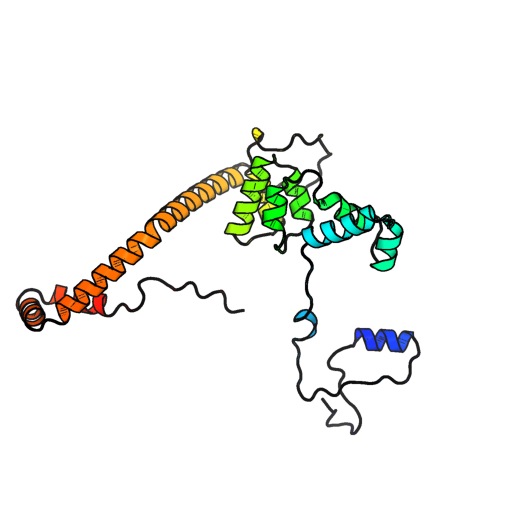HHHHHHHHHHHHHHHHHHT-HHHHHHHHHH-HHHHHHHHHHHT-S-SS---PPPP-